Protein AF-A0AAG5DPJ5-F1 (afdb_monomer)

Structure (mmCIF, N/CA/C/O backbone):
data_AF-A0AAG5DPJ5-F1
#
_entry.id   AF-A0AAG5DPJ5-F1
#
loop_
_atom_site.group_PDB
_atom_site.id
_atom_site.type_symbol
_atom_site.label_atom_id
_atom_site.label_alt_id
_atom_site.label_comp_id
_atom_site.label_asym_id
_atom_site.label_entity_id
_atom_site.label_seq_id
_atom_site.pdbx_PDB_ins_code
_atom_site.Cartn_x
_atom_site.Cartn_y
_atom_site.Cartn_z
_atom_site.occupancy
_atom_site.B_iso_or_equiv
_atom_site.auth_seq_id
_atom_site.auth_comp_id
_atom_site.auth_asym_id
_atom_site.auth_atom_id
_atom_site.pdbx_PDB_model_num
ATOM 1 N N . MET A 1 1 ? -12.309 11.818 -22.858 1.00 36.47 1 MET A N 1
ATOM 2 C CA . MET A 1 1 ? -12.508 10.525 -22.157 1.00 36.47 1 MET A CA 1
ATOM 3 C C . MET A 1 1 ? -11.338 9.537 -22.356 1.00 36.47 1 MET A C 1
ATOM 5 O O . MET A 1 1 ? -11.543 8.337 -22.230 1.00 36.47 1 MET A O 1
ATOM 9 N N . GLU A 1 2 ? -10.096 9.987 -22.603 1.00 37.59 2 GLU A N 1
ATOM 10 C CA . GLU A 1 2 ? -8.956 9.077 -22.886 1.00 37.59 2 GLU A CA 1
ATOM 11 C C . GLU A 1 2 ? -7.727 9.232 -21.968 1.00 37.59 2 GLU A C 1
ATOM 13 O O . GLU A 1 2 ? -6.851 8.371 -21.993 1.00 37.59 2 GLU A O 1
ATOM 18 N N . GLU A 1 3 ? -7.660 10.259 -21.114 1.00 42.03 3 GLU A N 1
ATOM 19 C CA . GLU A 1 3 ? -6.456 10.562 -20.315 1.00 42.03 3 GLU A CA 1
ATOM 20 C C . GLU A 1 3 ? -6.229 9.637 -19.106 1.00 42.03 3 GLU A C 1
ATOM 22 O O . GLU A 1 3 ? -5.093 9.460 -18.675 1.00 42.03 3 GLU A O 1
ATOM 27 N N . PHE A 1 4 ? -7.265 8.973 -18.582 1.00 49.34 4 PHE A N 1
ATOM 28 C CA . PHE A 1 4 ? -7.126 8.117 -17.392 1.00 49.34 4 PHE A CA 1
ATOM 29 C C . PHE A 1 4 ? -6.420 6.776 -17.654 1.00 49.34 4 PHE A C 1
ATOM 31 O O . PHE A 1 4 ? -5.974 6.124 -16.714 1.00 49.34 4 PHE A O 1
ATOM 38 N N . LYS A 1 5 ? -6.286 6.343 -18.916 1.00 58.28 5 LYS A N 1
ATOM 39 C CA . LYS A 1 5 ? -5.856 4.970 -19.248 1.00 58.28 5 LYS A CA 1
ATOM 40 C C . LYS A 1 5 ? -4.359 4.695 -19.070 1.00 58.28 5 LYS A C 1
ATOM 42 O O . LYS A 1 5 ? -3.937 3.573 -19.325 1.00 58.28 5 LYS A O 1
ATOM 47 N N . THR A 1 6 ? -3.539 5.678 -18.693 1.00 71.81 6 THR A N 1
ATOM 48 C CA . THR A 1 6 ? -2.069 5.515 -18.633 1.00 71.81 6 THR A CA 1
ATOM 49 C C . THR A 1 6 ? -1.438 5.956 -17.315 1.00 71.81 6 THR A C 1
ATOM 51 O O . THR A 1 6 ? -0.214 5.907 -17.181 1.00 71.81 6 THR A O 1
ATOM 54 N N . THR A 1 7 ? -2.236 6.383 -16.338 1.00 85.12 7 THR A N 1
ATOM 55 C CA . THR A 1 7 ? -1.723 6.923 -15.074 1.00 85.12 7 THR A CA 1
ATOM 56 C C . THR A 1 7 ? -1.510 5.806 -14.056 1.00 85.12 7 THR A C 1
ATOM 58 O O . THR A 1 7 ? -2.465 5.238 -13.538 1.00 85.12 7 THR A O 1
ATOM 61 N N . LEU A 1 8 ? -0.247 5.499 -13.741 1.00 90.19 8 LEU A N 1
ATOM 62 C CA . LEU A 1 8 ? 0.098 4.413 -12.811 1.00 90.19 8 LEU A CA 1
ATOM 63 C C . LEU A 1 8 ? -0.000 4.830 -11.336 1.00 90.19 8 LEU A C 1
ATOM 65 O O . LEU A 1 8 ? -0.304 3.995 -10.489 1.00 90.19 8 LEU A O 1
ATOM 69 N N . MET A 1 9 ? 0.255 6.109 -11.031 1.00 88.75 9 MET A N 1
ATOM 70 C CA . MET A 1 9 ? 0.364 6.635 -9.661 1.00 88.75 9 MET A CA 1
ATOM 71 C C . MET A 1 9 ? -0.369 7.980 -9.468 1.00 88.75 9 MET A C 1
ATOM 73 O O . MET A 1 9 ? 0.269 8.978 -9.113 1.00 88.75 9 MET A O 1
ATOM 77 N N . PRO A 1 10 ? -1.696 8.055 -9.704 1.00 85.06 10 PRO A N 1
ATOM 78 C CA . PRO A 1 10 ? -2.430 9.327 -9.724 1.00 85.06 10 PRO A CA 1
ATOM 79 C C . PRO A 1 10 ? -2.388 10.116 -8.401 1.00 85.06 10 PRO A C 1
ATOM 81 O O . PRO A 1 10 ? -2.469 11.339 -8.427 1.00 85.06 10 PRO A O 1
ATOM 84 N N . TRP A 1 11 ? -2.191 9.450 -7.258 1.00 81.69 11 TRP A N 1
ATOM 85 C CA . TRP A 1 11 ? -2.159 10.082 -5.929 1.00 81.69 11 TRP A CA 1
ATOM 86 C C . TRP A 1 11 ? -0.858 10.818 -5.604 1.00 81.69 11 TRP A C 1
ATOM 88 O O . TRP A 1 11 ? -0.798 11.575 -4.642 1.00 81.69 11 TRP A O 1
ATOM 98 N N . THR A 1 12 ? 0.203 10.593 -6.380 1.00 77.44 12 THR A N 1
ATOM 99 C CA . THR A 1 12 ? 1.502 11.227 -6.111 1.00 77.44 12 THR A CA 1
ATOM 100 C C . THR A 1 12 ? 1.672 12.566 -6.812 1.00 77.44 12 THR A C 1
ATOM 102 O O . THR A 1 12 ? 2.641 13.267 -6.536 1.00 77.44 12 THR A O 1
ATOM 105 N N . HIS A 1 13 ? 0.787 12.895 -7.762 1.00 72.69 13 HIS A N 1
ATOM 106 C CA . HIS A 1 13 ? 0.915 14.038 -8.674 1.00 72.69 13 HIS A CA 1
ATOM 107 C C . HIS A 1 13 ? 2.273 14.115 -9.409 1.00 72.69 13 HIS A C 1
ATOM 109 O O . HIS A 1 13 ? 2.592 15.126 -10.035 1.00 72.69 13 HIS A O 1
ATOM 115 N N . ARG A 1 14 ? 3.078 13.041 -9.376 1.00 73.75 14 ARG A N 1
ATOM 116 C CA . ARG A 1 14 ? 4.365 12.962 -10.064 1.00 73.75 14 ARG A CA 1
ATOM 117 C C . ARG A 1 14 ? 4.138 12.657 -11.536 1.00 73.75 14 ARG A C 1
ATOM 119 O O . ARG A 1 14 ? 3.436 11.709 -11.892 1.00 73.75 14 ARG A O 1
ATOM 126 N N . LYS A 1 15 ? 4.798 13.427 -12.402 1.00 71.94 15 LYS A N 1
ATOM 127 C CA . LYS A 1 15 ? 4.868 13.112 -13.827 1.00 71.94 15 LYS A CA 1
ATOM 128 C C . LYS A 1 15 ? 5.768 11.892 -14.008 1.00 71.94 15 LYS A C 1
ATOM 130 O O . LYS A 1 15 ? 6.966 11.952 -13.747 1.00 71.94 15 LYS A O 1
ATOM 135 N N . LEU A 1 16 ? 5.180 10.782 -14.436 1.00 76.44 16 LEU A N 1
ATOM 136 C CA . LEU A 1 16 ? 5.930 9.570 -14.740 1.00 76.44 16 LEU A CA 1
ATOM 137 C C . LEU A 1 16 ? 6.750 9.797 -16.012 1.00 76.44 16 LEU A C 1
ATOM 139 O O . LEU A 1 16 ? 6.217 10.260 -17.018 1.00 76.44 16 LEU A O 1
ATOM 143 N N . SER A 1 17 ? 8.033 9.441 -15.973 1.00 80.12 17 SER A N 1
ATOM 144 C CA . SER A 1 17 ? 8.906 9.458 -17.154 1.00 80.12 17 SER A CA 1
ATOM 145 C C . SER A 1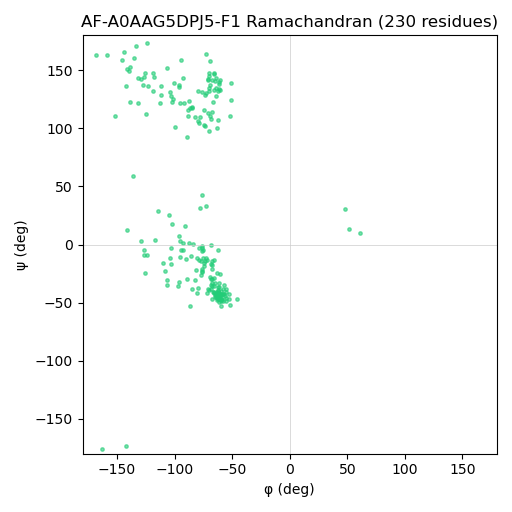 17 ? 8.594 8.322 -18.130 1.00 80.12 17 SER A C 1
ATOM 147 O O . SER A 1 17 ? 9.069 8.357 -19.254 1.00 80.12 17 SER A O 1
ATOM 149 N N . LYS A 1 18 ? 7.782 7.347 -17.707 1.00 88.88 18 LYS A N 1
ATOM 150 C CA . LYS A 1 18 ? 7.489 6.086 -18.390 1.00 88.88 18 LYS A CA 1
ATOM 151 C C . LYS A 1 18 ? 6.764 6.239 -19.725 1.00 88.88 18 LYS A C 1
ATOM 153 O O . LYS A 1 18 ? 5.810 7.007 -19.842 1.00 88.88 18 LYS A O 1
ATOM 158 N N . SER A 1 19 ? 7.141 5.418 -20.706 1.00 90.38 19 SER A N 1
ATOM 159 C CA . SER A 1 19 ? 6.470 5.411 -22.010 1.00 90.38 19 SER A CA 1
ATOM 160 C C . SER A 1 19 ? 5.011 4.937 -21.915 1.00 90.38 19 SER A C 1
ATOM 162 O O . SER A 1 19 ? 4.669 4.045 -21.132 1.00 90.38 19 SER A O 1
ATOM 164 N N . LYS A 1 20 ? 4.140 5.486 -22.776 1.00 89.81 20 LYS A N 1
ATOM 165 C CA . LYS A 1 20 ? 2.709 5.128 -22.843 1.00 89.81 20 LYS A CA 1
ATOM 166 C C . LYS A 1 20 ? 2.492 3.617 -22.983 1.00 89.81 20 LYS A C 1
ATOM 168 O O . LYS A 1 20 ? 1.634 3.048 -22.310 1.00 89.81 20 LYS A O 1
ATOM 173 N N . GLN A 1 21 ? 3.285 2.965 -23.833 1.00 91.69 21 GLN A N 1
ATOM 174 C CA . GLN A 1 21 ? 3.212 1.521 -24.053 1.00 91.69 21 GLN A CA 1
ATOM 175 C C . GLN A 1 21 ? 3.567 0.736 -22.786 1.00 91.69 21 GLN A C 1
ATOM 177 O O . GLN A 1 21 ? 2.868 -0.219 -22.450 1.00 91.69 21 GLN A O 1
ATOM 182 N N . CYS A 1 22 ? 4.601 1.159 -22.055 1.00 93.50 22 CYS A N 1
ATOM 183 C CA . CYS A 1 22 ? 4.955 0.542 -20.782 1.00 93.50 22 CYS A CA 1
ATOM 184 C C . CYS A 1 22 ? 3.844 0.710 -19.741 1.00 93.50 22 CYS A C 1
ATOM 186 O O . CYS A 1 22 ? 3.520 -0.254 -19.052 1.00 93.50 22 CYS A O 1
ATOM 188 N N . CYS A 1 23 ? 3.224 1.891 -19.648 1.00 92.94 23 CYS A N 1
ATOM 189 C CA . CYS A 1 23 ? 2.092 2.095 -18.743 1.00 92.94 23 CYS A CA 1
ATOM 190 C C . CYS A 1 23 ? 0.943 1.126 -19.049 1.00 92.94 23 CYS A C 1
ATOM 192 O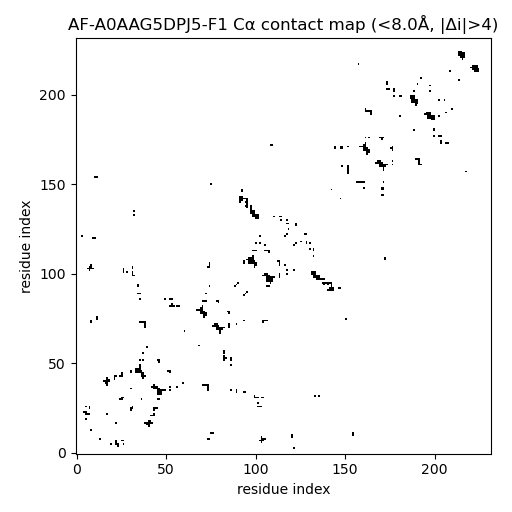 O . CYS A 1 23 ? 0.466 0.441 -18.150 1.00 92.94 23 CYS A O 1
ATOM 194 N N . LEU A 1 24 ? 0.545 0.997 -20.318 1.00 92.50 24 LEU A N 1
ATOM 195 C CA . LEU A 1 24 ? -0.535 0.087 -20.721 1.00 92.50 24 LEU A CA 1
ATOM 196 C C . LEU A 1 24 ? -0.226 -1.384 -20.404 1.00 92.50 24 LEU A C 1
ATOM 198 O O . LEU A 1 24 ? -1.123 -2.129 -20.014 1.00 92.50 24 LEU A O 1
ATOM 202 N N . GLN A 1 25 ? 1.031 -1.815 -20.546 1.00 94.62 25 GLN A N 1
ATOM 203 C CA . GLN A 1 25 ? 1.437 -3.170 -20.160 1.00 94.62 25 GLN A CA 1
ATOM 204 C C . GLN A 1 25 ? 1.341 -3.383 -18.648 1.00 94.62 25 GLN A C 1
ATOM 206 O O . GLN A 1 25 ? 0.859 -4.427 -18.209 1.00 94.62 25 GLN A O 1
ATOM 211 N N . MET A 1 26 ? 1.739 -2.386 -17.858 1.00 95.06 26 MET A N 1
ATOM 212 C CA . MET A 1 26 ? 1.727 -2.483 -16.399 1.00 95.06 26 MET A CA 1
ATOM 213 C C . MET A 1 26 ? 0.345 -2.292 -15.764 1.00 95.06 26 MET A C 1
ATOM 215 O O . MET A 1 26 ? 0.159 -2.636 -14.601 1.00 95.06 26 MET A O 1
ATOM 219 N N . LEU A 1 27 ? -0.633 -1.793 -16.521 1.00 93.25 27 LEU A N 1
ATOM 220 C CA . LEU A 1 27 ? -2.041 -1.736 -16.114 1.00 93.25 27 LEU A CA 1
ATOM 221 C C . LEU A 1 27 ? -2.801 -3.045 -16.379 1.00 93.25 27 LEU A C 1
ATOM 223 O O . LEU A 1 27 ? -3.988 -3.152 -16.081 1.00 93.25 27 LEU A O 1
ATOM 227 N N . ARG A 1 28 ? -2.140 -4.076 -16.918 1.00 93.50 28 ARG A N 1
ATOM 228 C CA . ARG A 1 28 ? -2.731 -5.416 -17.014 1.00 93.50 28 ARG A CA 1
ATOM 229 C C . ARG A 1 28 ? -2.843 -6.036 -15.624 1.00 93.50 28 ARG A C 1
ATOM 231 O O . ARG A 1 28 ? -1.935 -5.907 -14.808 1.00 93.50 28 ARG A O 1
ATOM 238 N N . LYS A 1 29 ? -3.910 -6.811 -15.395 1.00 90.75 29 LYS A N 1
ATOM 239 C CA . LYS A 1 29 ? -4.221 -7.435 -14.096 1.00 90.75 29 LYS A CA 1
ATOM 240 C C . LYS A 1 29 ? -3.012 -8.107 -13.430 1.00 90.75 29 LYS A C 1
ATOM 242 O O . LYS A 1 29 ? -2.775 -7.855 -12.258 1.00 90.75 29 LYS A O 1
ATOM 247 N N . LYS A 1 30 ? -2.231 -8.909 -14.171 1.00 93.00 30 LYS A N 1
ATOM 248 C CA . LYS A 1 30 ? -1.024 -9.579 -13.644 1.00 93.00 30 LYS A CA 1
ATOM 249 C C . LYS A 1 30 ? 0.018 -8.581 -13.116 1.00 93.00 30 LYS A C 1
ATOM 251 O O . LYS A 1 30 ? 0.485 -8.728 -11.998 1.00 93.00 30 LYS A O 1
ATOM 256 N N . ALA A 1 31 ? 0.334 -7.548 -13.891 1.00 95.31 31 ALA A N 1
ATOM 257 C CA . ALA A 1 31 ? 1.317 -6.546 -13.494 1.00 95.31 31 ALA A CA 1
ATOM 258 C C . ALA A 1 31 ? 0.842 -5.701 -12.298 1.00 95.31 31 ALA A C 1
ATOM 260 O O . ALA A 1 31 ? 1.644 -5.315 -11.451 1.00 95.31 31 ALA A O 1
ATOM 261 N N . LEU A 1 32 ? -0.468 -5.450 -12.191 1.00 94.25 32 LEU A N 1
ATOM 262 C CA . LEU A 1 32 ? -1.053 -4.739 -11.053 1.00 94.25 32 LEU A CA 1
ATOM 263 C C . LEU A 1 32 ? -0.935 -5.522 -9.742 1.00 94.25 32 LEU A C 1
ATOM 265 O O . LEU A 1 32 ? -0.602 -4.918 -8.723 1.00 94.25 32 LEU A O 1
ATOM 269 N N . ILE A 1 33 ? -1.168 -6.838 -9.765 1.00 93.38 33 ILE A N 1
ATOM 270 C CA . ILE A 1 33 ? -1.103 -7.678 -8.556 1.00 93.38 33 ILE A CA 1
ATOM 271 C C . ILE A 1 33 ? 0.329 -7.995 -8.110 1.00 93.38 33 ILE A C 1
ATOM 273 O O . ILE A 1 33 ? 0.535 -8.256 -6.928 1.00 93.38 33 ILE A O 1
ATOM 277 N N . ASP A 1 34 ? 1.309 -7.949 -9.017 1.00 96.31 34 ASP A N 1
ATOM 278 C CA . ASP A 1 34 ? 2.715 -8.198 -8.686 1.00 96.31 34 ASP A CA 1
ATOM 279 C C . ASP A 1 34 ? 3.247 -7.167 -7.669 1.00 96.31 34 ASP A C 1
ATOM 281 O O . ASP A 1 34 ? 3.030 -5.964 -7.821 1.00 96.31 34 ASP A O 1
ATOM 285 N N . LEU A 1 35 ? 3.956 -7.602 -6.622 1.00 95.94 35 LEU A N 1
ATOM 286 C CA . LEU A 1 35 ? 4.488 -6.717 -5.574 1.00 95.94 35 LEU A CA 1
ATOM 287 C C . LEU A 1 35 ? 5.608 -5.798 -6.076 1.00 95.94 35 LEU A C 1
ATOM 289 O O . LEU A 1 35 ? 5.697 -4.646 -5.660 1.00 95.94 35 LEU A O 1
ATOM 293 N N . PHE A 1 36 ? 6.481 -6.286 -6.947 1.00 97.44 36 PHE A N 1
ATOM 294 C CA . PHE A 1 36 ? 7.602 -5.502 -7.440 1.00 97.44 36 PHE A CA 1
ATOM 295 C C . PHE A 1 36 ? 7.304 -5.006 -8.850 1.00 97.44 36 PHE A C 1
ATOM 297 O O . PHE A 1 36 ? 6.973 -5.782 -9.745 1.00 97.44 36 PHE A O 1
ATOM 304 N N . LYS A 1 37 ? 7.444 -3.694 -9.050 1.00 96.81 37 LYS A N 1
ATOM 305 C C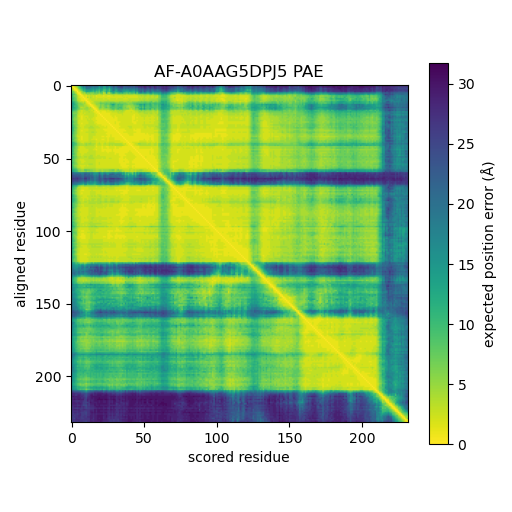A . LYS A 1 37 ? 7.177 -3.010 -10.318 1.00 96.81 37 LYS A CA 1
ATOM 306 C C . LYS A 1 37 ? 8.351 -2.098 -10.656 1.00 96.81 37 LYS A C 1
ATOM 308 O O . LYS A 1 37 ? 8.675 -1.209 -9.871 1.00 96.81 37 LYS A O 1
ATOM 313 N N . CYS A 1 38 ? 8.982 -2.309 -11.808 1.00 94.94 38 CYS A N 1
ATOM 314 C CA . CYS A 1 38 ? 10.090 -1.465 -12.238 1.00 94.94 38 CYS A CA 1
ATOM 315 C C . CYS A 1 38 ? 9.579 -0.082 -12.671 1.00 94.94 38 CYS A C 1
ATOM 317 O O . CYS A 1 38 ? 8.659 0.033 -13.487 1.00 94.94 38 CYS A O 1
ATOM 319 N N . MET A 1 39 ? 10.202 0.972 -12.141 1.00 93.06 39 MET A N 1
ATOM 320 C CA . MET A 1 39 ? 9.874 2.367 -12.459 1.00 93.06 39 MET A CA 1
ATOM 321 C C . MET A 1 39 ? 10.773 2.973 -13.546 1.00 93.06 39 MET A C 1
ATOM 323 O O . MET A 1 39 ? 10.651 4.159 -13.847 1.00 93.06 39 MET A O 1
ATOM 327 N N . GLY A 1 40 ? 11.631 2.165 -14.180 1.00 90.38 40 GLY A N 1
ATOM 328 C CA . GLY A 1 40 ? 12.444 2.583 -15.321 1.00 90.38 40 GLY A CA 1
ATOM 329 C C . GLY A 1 40 ? 11.586 3.033 -16.510 1.00 90.38 40 GLY A C 1
ATOM 330 O O . GLY A 1 40 ? 10.547 2.434 -16.809 1.00 90.38 40 GLY A O 1
ATOM 331 N N . ASN A 1 41 ? 12.030 4.087 -17.202 1.00 86.50 41 ASN A N 1
ATOM 332 C CA . ASN A 1 41 ? 11.271 4.776 -18.255 1.00 86.50 41 ASN A CA 1
ATOM 333 C C . ASN A 1 41 ? 10.722 3.808 -19.331 1.00 86.50 41 ASN A C 1
ATOM 335 O O . ASN A 1 41 ? 9.519 3.770 -19.607 1.00 86.50 41 ASN A O 1
ATOM 339 N N . ALA A 1 42 ? 11.589 2.968 -19.896 1.00 88.94 42 ALA A N 1
ATOM 340 C CA . ALA A 1 42 ? 11.246 2.047 -20.979 1.00 88.94 42 ALA A CA 1
ATOM 341 C C . ALA A 1 42 ? 11.105 0.581 -20.520 1.00 88.94 42 ALA A C 1
ATOM 343 O O . ALA A 1 42 ? 11.299 -0.331 -21.316 1.00 88.94 42 ALA A O 1
ATOM 344 N N . CYS A 1 43 ? 10.777 0.331 -19.245 1.00 92.81 43 CYS A N 1
ATOM 345 C CA . CYS A 1 43 ? 10.759 -1.026 -18.690 1.00 92.81 43 CYS A CA 1
ATOM 346 C C . CYS A 1 43 ? 9.423 -1.397 -18.048 1.00 92.81 43 CYS A C 1
ATOM 348 O O . CYS A 1 43 ? 9.095 -0.873 -16.995 1.00 92.81 43 CYS A O 1
ATOM 350 N N . ALA A 1 44 ? 8.659 -2.334 -18.610 1.00 95.88 44 ALA A N 1
ATOM 351 C CA . ALA A 1 44 ? 7.379 -2.787 -18.045 1.00 95.88 44 ALA A CA 1
ATOM 352 C C . ALA A 1 44 ? 7.490 -3.991 -17.084 1.00 95.88 44 ALA A C 1
ATOM 354 O O . ALA A 1 44 ? 6.485 -4.645 -16.815 1.00 95.88 44 ALA A O 1
ATOM 355 N N . PHE A 1 45 ? 8.693 -4.303 -16.594 1.00 97.00 45 PHE A N 1
ATOM 356 C CA . PHE A 1 45 ? 8.944 -5.499 -15.790 1.00 97.00 45 PHE A CA 1
ATOM 357 C C . PHE A 1 45 ? 8.228 -5.456 -14.432 1.00 97.00 45 PHE A C 1
ATOM 359 O O . PHE A 1 45 ? 8.300 -4.458 -13.702 1.00 97.00 45 PHE A O 1
ATOM 366 N N . THR A 1 46 ? 7.565 -6.560 -14.089 1.00 97.94 46 THR A N 1
ATOM 367 C CA . THR A 1 46 ? 6.927 -6.801 -12.792 1.00 97.94 46 THR A CA 1
ATOM 368 C C . THR A 1 46 ? 7.161 -8.243 -12.354 1.00 97.94 46 THR A C 1
ATOM 370 O O . THR A 1 46 ? 7.278 -9.135 -13.193 1.00 97.94 46 THR A O 1
ATOM 373 N N . THR A 1 47 ? 7.240 -8.474 -11.046 1.00 97.62 47 THR A N 1
ATOM 374 C CA . THR A 1 47 ? 7.372 -9.818 -10.462 1.00 97.62 47 THR A CA 1
ATOM 375 C C . THR A 1 47 ? 6.918 -9.810 -8.997 1.00 97.62 47 THR A C 1
ATOM 377 O O . THR A 1 47 ? 6.805 -8.755 -8.368 1.00 97.62 47 THR A O 1
ATOM 380 N N . ASN A 1 48 ? 6.652 -10.988 -8.435 1.00 95.75 48 ASN A N 1
ATOM 381 C CA . ASN A 1 48 ? 6.511 -11.171 -6.985 1.00 95.75 48 ASN A CA 1
ATOM 382 C C . ASN A 1 48 ? 7.812 -11.646 -6.326 1.00 95.75 48 ASN A C 1
ATOM 384 O O . ASN A 1 48 ? 7.903 -11.626 -5.099 1.00 95.75 48 ASN A O 1
ATOM 388 N N . ASP A 1 49 ? 8.812 -12.046 -7.113 1.00 96.69 49 ASP A N 1
ATOM 389 C CA . ASP A 1 49 ? 10.105 -12.481 -6.605 1.00 96.69 49 ASP A CA 1
ATOM 390 C C . ASP A 1 49 ? 11.036 -11.273 -6.415 1.00 96.69 49 ASP A C 1
ATOM 392 O O . ASP A 1 49 ? 11.384 -10.545 -7.346 1.00 96.69 49 ASP A O 1
ATOM 396 N N . GLY A 1 50 ? 11.438 -11.045 -5.165 1.00 96.56 50 GLY A N 1
ATOM 397 C CA . GLY A 1 50 ? 12.336 -9.946 -4.832 1.00 96.56 50 GLY A CA 1
ATOM 398 C C . GLY A 1 50 ? 13.753 -10.131 -5.373 1.00 96.56 50 GLY A C 1
ATOM 399 O O . GLY A 1 50 ? 14.391 -9.129 -5.673 1.00 96.56 50 GLY A O 1
ATOM 400 N N . MET A 1 51 ? 14.236 -11.369 -5.516 1.00 96.62 51 MET A N 1
ATOM 401 C CA . MET A 1 51 ? 15.555 -11.656 -6.090 1.00 96.62 51 MET A CA 1
ATOM 402 C C . MET A 1 51 ? 15.559 -11.390 -7.595 1.00 96.62 51 MET A C 1
ATOM 404 O O . MET A 1 51 ? 16.498 -10.777 -8.097 1.00 96.62 51 MET A O 1
ATOM 408 N N . GLU A 1 52 ? 14.490 -11.775 -8.303 1.00 97.75 52 GLU A N 1
ATOM 409 C CA . GLU A 1 52 ? 14.333 -11.440 -9.724 1.00 97.75 52 GLU A CA 1
ATOM 410 C C . GLU A 1 52 ? 14.295 -9.926 -9.938 1.00 97.75 52 GLU A C 1
ATOM 412 O O . GLU A 1 52 ? 14.949 -9.419 -10.848 1.00 97.75 52 GLU A O 1
ATOM 417 N N . MET A 1 53 ? 13.564 -9.187 -9.091 1.00 97.38 53 MET A N 1
ATOM 418 C CA . MET A 1 53 ? 13.555 -7.725 -9.166 1.00 97.38 53 MET A CA 1
ATOM 419 C C . MET A 1 53 ? 14.936 -7.135 -8.862 1.00 97.38 53 MET A C 1
ATOM 421 O O . MET A 1 53 ? 15.385 -6.246 -9.578 1.00 97.38 53 MET A O 1
ATOM 425 N N . GLU A 1 54 ? 15.620 -7.610 -7.822 1.00 95.75 54 GLU A N 1
ATOM 426 C CA . GLU A 1 54 ? 16.951 -7.115 -7.455 1.00 95.75 54 GLU A CA 1
ATOM 427 C C . GLU A 1 54 ? 17.957 -7.320 -8.595 1.00 95.75 54 GLU A C 1
ATOM 429 O O . GLU A 1 54 ? 18.635 -6.372 -8.987 1.00 95.75 54 GLU A O 1
ATOM 434 N N . TYR A 1 55 ? 17.985 -8.517 -9.188 1.00 94.31 55 TYR A N 1
ATOM 435 C CA . TYR A 1 55 ? 18.838 -8.823 -10.336 1.00 94.31 55 TYR A CA 1
ATOM 436 C C . TYR A 1 55 ? 18.462 -8.003 -11.575 1.00 94.31 55 TYR A C 1
ATOM 438 O O . TYR A 1 55 ? 19.334 -7.462 -12.249 1.00 94.31 55 TYR A O 1
ATOM 446 N N . HIS A 1 56 ? 17.163 -7.851 -11.854 1.00 94.81 56 HIS A N 1
ATOM 447 C CA . HIS A 1 56 ? 16.677 -7.018 -12.952 1.00 94.81 56 HIS A CA 1
ATOM 448 C C . HIS A 1 56 ? 17.162 -5.566 -12.840 1.00 94.81 56 HIS A C 1
ATOM 450 O O . HIS A 1 56 ? 17.549 -4.966 -13.841 1.00 94.81 56 HIS A O 1
ATOM 456 N N . LEU A 1 57 ? 17.140 -4.996 -11.632 1.00 92.75 57 LEU A N 1
ATOM 457 C CA . LEU A 1 57 ? 17.535 -3.608 -11.390 1.00 92.75 57 LEU A CA 1
ATOM 458 C C . LEU A 1 57 ? 19.035 -3.366 -11.617 1.00 92.75 57 LEU A C 1
ATOM 460 O O . LEU A 1 57 ? 19.383 -2.283 -12.072 1.00 92.75 57 LEU A O 1
ATOM 464 N N . LEU A 1 58 ? 19.898 -4.366 -11.396 1.00 89.62 58 LEU A N 1
ATOM 465 C CA . LEU A 1 58 ? 21.333 -4.283 -11.727 1.00 89.62 58 LEU A CA 1
ATOM 466 C C . LEU A 1 58 ? 21.584 -4.115 -13.235 1.00 89.62 58 LEU A C 1
ATOM 468 O O . LEU A 1 58 ? 22.613 -3.589 -13.639 1.00 89.62 58 LEU A O 1
ATOM 472 N N . GLY A 1 59 ? 20.640 -4.542 -14.079 1.00 85.81 59 GLY A N 1
ATOM 473 C CA . GLY A 1 59 ? 20.719 -4.361 -15.529 1.00 85.81 59 GLY A CA 1
ATOM 474 C C . GLY A 1 59 ? 20.397 -2.943 -16.015 1.00 85.81 59 GLY A C 1
ATOM 475 O O . GLY A 1 59 ? 20.522 -2.689 -17.211 1.00 85.81 59 GLY A O 1
ATOM 476 N N . HIS A 1 60 ? 19.962 -2.035 -15.130 1.00 83.06 60 HIS A N 1
ATOM 477 C CA . HIS A 1 60 ? 19.687 -0.630 -15.468 1.00 83.06 60 HIS A CA 1
ATOM 478 C C . HIS A 1 60 ? 20.881 0.307 -15.237 1.00 83.06 60 HIS A C 1
ATOM 480 O O . HIS A 1 60 ? 20.732 1.495 -15.499 1.00 83.06 60 HIS A O 1
ATOM 486 N N . ASP A 1 61 ? 22.042 -0.194 -14.800 1.00 65.88 61 ASP A N 1
ATOM 487 C CA . ASP A 1 61 ? 23.271 0.602 -14.669 1.00 65.88 61 ASP A CA 1
ATOM 488 C C . ASP A 1 61 ? 23.939 0.805 -16.048 1.00 65.88 61 ASP A C 1
ATOM 490 O O . ASP A 1 61 ? 24.485 -0.151 -16.614 1.00 65.88 61 ASP A O 1
ATOM 494 N N . PRO A 1 62 ? 23.938 2.021 -16.633 1.00 57.81 62 PRO A N 1
ATOM 495 C CA . PRO A 1 62 ? 24.763 2.293 -17.800 1.00 57.81 62 PRO A CA 1
ATOM 496 C C . PRO A 1 62 ? 26.248 2.307 -17.382 1.00 57.81 62 PRO A C 1
ATOM 498 O O . PRO A 1 62 ? 26.599 2.974 -16.410 1.00 57.81 62 PRO A O 1
ATOM 501 N N . PRO A 1 63 ? 27.159 1.655 -18.129 1.00 53.59 63 PRO A N 1
ATOM 502 C CA . PRO A 1 63 ? 28.570 1.553 -17.745 1.00 53.59 63 PRO A CA 1
ATOM 503 C C . PRO A 1 63 ? 29.345 2.884 -17.652 1.00 53.59 63 PRO A C 1
ATOM 505 O O . PRO A 1 63 ? 30.513 2.854 -17.285 1.00 53.59 63 PRO A O 1
ATOM 508 N N . ASN A 1 64 ? 28.751 4.031 -18.013 1.00 53.62 64 ASN A N 1
ATOM 509 C CA . ASN A 1 64 ? 29.483 5.271 -18.303 1.00 53.62 64 ASN A CA 1
ATOM 510 C C . ASN A 1 64 ? 28.819 6.582 -17.819 1.00 53.62 64 ASN A C 1
ATOM 512 O O . ASN A 1 64 ? 29.265 7.651 -18.238 1.00 53.62 64 ASN A O 1
ATOM 516 N N . GLU A 1 65 ? 27.791 6.561 -16.963 1.00 55.00 65 GLU A N 1
ATOM 517 C CA . GLU A 1 65 ? 27.201 7.807 -16.431 1.00 55.00 65 GLU A CA 1
ATOM 518 C C . GLU A 1 65 ? 27.632 8.078 -14.982 1.00 55.00 65 GLU A C 1
ATOM 520 O O . GLU A 1 65 ? 27.578 7.215 -14.113 1.00 55.00 65 GLU A O 1
ATOM 525 N N . ILE A 1 66 ? 28.084 9.313 -14.736 1.00 53.62 66 ILE A N 1
ATOM 526 C CA . ILE A 1 66 ? 28.552 9.827 -13.435 1.00 53.62 66 ILE A CA 1
ATOM 527 C C . ILE A 1 66 ? 27.363 10.105 -12.486 1.00 53.62 66 ILE A C 1
ATOM 529 O O . ILE A 1 66 ? 27.548 10.324 -11.287 1.00 53.62 66 ILE A O 1
ATOM 533 N N . GLU A 1 67 ? 26.129 10.083 -12.996 1.00 54.44 67 GLU A N 1
ATOM 534 C CA . GLU A 1 67 ? 24.924 10.319 -12.207 1.00 54.44 67 GLU A CA 1
ATOM 535 C C . GLU A 1 67 ? 24.444 9.038 -11.516 1.00 54.44 67 GLU A C 1
ATOM 537 O O . GLU A 1 67 ? 24.074 8.050 -12.144 1.00 54.44 67 GLU A O 1
ATOM 542 N N . SER A 1 68 ? 24.421 9.081 -10.183 1.00 60.81 68 SER A N 1
ATOM 543 C CA . SER A 1 68 ? 23.815 8.057 -9.330 1.00 60.81 68 SER A CA 1
ATOM 544 C C . SER A 1 68 ? 22.371 7.772 -9.765 1.00 60.81 68 SER A C 1
ATOM 546 O O . SER A 1 68 ? 21.482 8.615 -9.594 1.00 60.81 68 SER A O 1
ATOM 548 N N . CYS A 1 69 ? 22.125 6.581 -10.319 1.00 71.75 69 CYS A N 1
ATOM 549 C CA . CYS A 1 69 ? 20.797 6.190 -10.774 1.00 71.75 69 CYS A CA 1
ATOM 550 C C . CYS A 1 69 ? 19.876 5.988 -9.564 1.00 71.75 69 CYS A C 1
ATOM 552 O O . CYS A 1 69 ? 20.030 5.071 -8.755 1.00 71.75 69 CYS A O 1
ATOM 554 N N . THR A 1 70 ? 18.909 6.886 -9.409 1.00 87.12 70 THR A N 1
ATOM 555 C CA . THR A 1 70 ? 17.957 6.829 -8.301 1.00 87.12 70 THR A CA 1
ATOM 556 C C . THR A 1 70 ? 16.802 5.891 -8.651 1.00 87.12 70 THR A C 1
ATOM 558 O O . THR A 1 70 ? 16.018 6.143 -9.566 1.00 87.12 70 THR A O 1
ATOM 561 N N . LEU A 1 71 ? 16.650 4.819 -7.878 1.00 91.31 71 LEU A N 1
ATOM 562 C CA . LEU A 1 71 ? 15.594 3.824 -8.030 1.00 91.31 71 LEU A CA 1
ATOM 563 C C . LEU A 1 71 ? 14.360 4.240 -7.224 1.00 91.31 71 LEU A C 1
ATOM 565 O O . LEU A 1 71 ? 14.398 4.329 -5.997 1.00 91.31 71 LEU A O 1
ATOM 569 N N . SER A 1 72 ? 13.253 4.500 -7.916 1.00 92.12 72 SER A N 1
ATOM 570 C CA . SER A 1 72 ? 12.012 4.994 -7.303 1.00 92.12 72 SER A CA 1
ATOM 571 C C . SER A 1 72 ? 11.046 3.871 -6.928 1.00 92.12 72 SER A C 1
ATOM 573 O O . SER A 1 72 ? 10.872 2.910 -7.679 1.00 92.12 72 SER A O 1
ATOM 575 N N . CYS A 1 73 ? 10.352 4.030 -5.798 1.00 92.81 73 CYS A N 1
ATOM 576 C CA . CYS A 1 73 ? 9.261 3.146 -5.399 1.00 92.81 73 CYS A CA 1
ATOM 577 C C . CYS A 1 73 ? 8.012 3.341 -6.275 1.00 92.81 73 CYS A C 1
ATOM 579 O O . CYS A 1 73 ? 7.648 4.458 -6.635 1.00 92.81 73 CYS A O 1
ATOM 581 N N . ALA A 1 74 ? 7.320 2.241 -6.583 1.00 93.00 74 ALA A N 1
ATOM 582 C CA . ALA A 1 74 ? 6.083 2.238 -7.369 1.00 93.00 74 ALA A CA 1
ATOM 583 C C . ALA A 1 74 ? 4.827 2.646 -6.572 1.00 93.00 74 ALA A C 1
ATOM 585 O O . ALA A 1 74 ? 3.729 2.700 -7.126 1.00 93.00 74 ALA A O 1
ATOM 586 N N . TYR A 1 75 ? 4.971 2.891 -5.268 1.00 89.88 75 TYR A N 1
ATOM 587 C CA . TYR A 1 75 ? 3.852 3.053 -4.337 1.00 89.88 75 TYR A CA 1
ATOM 588 C C . TYR A 1 75 ? 3.891 4.364 -3.545 1.00 89.88 75 TYR A C 1
ATOM 590 O O . TYR A 1 75 ? 2.852 4.853 -3.100 1.00 89.88 75 TYR A O 1
ATOM 598 N N . CYS A 1 76 ? 5.075 4.947 -3.374 1.00 86.88 76 CYS A N 1
ATOM 599 C CA . CYS A 1 76 ? 5.293 6.166 -2.606 1.00 86.88 76 CYS A CA 1
ATOM 600 C C . CYS A 1 76 ? 6.348 7.055 -3.278 1.00 86.88 76 CYS A C 1
ATOM 602 O O . CYS A 1 76 ? 6.795 6.809 -4.397 1.00 86.88 76 CYS A O 1
ATOM 604 N N . THR A 1 77 ? 6.727 8.127 -2.593 1.00 86.06 77 THR A N 1
ATOM 605 C CA . THR A 1 77 ? 7.702 9.116 -3.057 1.00 86.06 77 THR A CA 1
ATOM 606 C C . THR A 1 77 ? 9.149 8.738 -2.750 1.00 86.06 77 THR A C 1
ATOM 608 O O . THR A 1 77 ? 10.047 9.404 -3.276 1.00 86.06 77 THR A O 1
ATOM 611 N N . THR A 1 78 ? 9.372 7.696 -1.938 1.00 87.00 78 THR A N 1
ATOM 612 C CA . THR A 1 78 ? 10.695 7.197 -1.550 1.00 87.00 78 THR A CA 1
ATOM 613 C C . THR A 1 78 ? 11.481 6.725 -2.768 1.00 87.00 78 THR A C 1
ATOM 615 O O . THR A 1 78 ? 10.950 6.066 -3.668 1.00 87.00 78 THR A O 1
ATOM 618 N N . ALA A 1 79 ? 12.771 7.038 -2.768 1.00 89.69 79 ALA A N 1
ATOM 619 C CA . ALA A 1 79 ? 13.718 6.530 -3.737 1.00 89.69 79 ALA A CA 1
ATOM 620 C C . ALA A 1 79 ? 15.037 6.169 -3.048 1.00 89.69 79 ALA A C 1
ATOM 622 O O . ALA A 1 79 ? 15.371 6.715 -1.997 1.00 89.69 79 ALA A O 1
ATOM 623 N N . THR A 1 80 ? 15.762 5.219 -3.625 1.00 91.19 80 THR A N 1
ATOM 624 C CA . THR A 1 80 ? 17.008 4.673 -3.077 1.00 91.19 80 THR A CA 1
ATOM 625 C C . THR A 1 80 ? 18.053 4.553 -4.175 1.00 91.19 80 THR A C 1
ATOM 627 O O . THR A 1 80 ? 17.702 4.460 -5.344 1.00 91.19 80 THR A O 1
ATOM 630 N N . THR A 1 81 ? 19.327 4.459 -3.817 1.00 90.50 81 THR A N 1
ATOM 631 C CA . THR A 1 81 ? 20.419 4.261 -4.786 1.00 90.50 81 THR A CA 1
ATOM 632 C C . THR A 1 81 ? 20.814 2.797 -4.977 1.00 90.50 81 THR A C 1
ATOM 634 O O . THR A 1 81 ? 21.664 2.503 -5.804 1.00 90.50 81 THR A O 1
ATOM 637 N N . THR A 1 82 ? 20.231 1.859 -4.218 1.00 91.94 82 THR A N 1
ATOM 638 C CA . THR A 1 82 ? 20.592 0.434 -4.296 1.00 91.94 82 THR A CA 1
ATOM 639 C C . THR A 1 82 ? 19.379 -0.446 -4.612 1.00 91.94 82 THR A C 1
ATOM 641 O O . THR A 1 82 ? 18.322 -0.268 -3.994 1.00 91.94 82 THR A O 1
ATOM 644 N N . PRO A 1 83 ? 19.509 -1.441 -5.516 1.00 94.38 83 PRO A N 1
ATOM 645 C CA . PRO A 1 83 ? 18.446 -2.408 -5.806 1.00 94.38 83 PRO A CA 1
ATOM 646 C C . PRO A 1 83 ? 17.901 -3.103 -4.559 1.00 94.38 83 PRO A C 1
ATOM 648 O O . PRO A 1 83 ? 16.690 -3.150 -4.332 1.00 94.38 83 PRO A O 1
ATOM 651 N N . ARG A 1 84 ? 18.808 -3.571 -3.694 1.00 95.38 84 ARG A N 1
ATOM 652 C CA . ARG A 1 84 ? 18.452 -4.231 -2.437 1.00 95.38 84 ARG A CA 1
ATOM 653 C C . ARG A 1 84 ? 17.684 -3.314 -1.490 1.00 95.38 84 ARG A C 1
ATOM 655 O O . ARG A 1 84 ? 16.746 -3.761 -0.829 1.00 95.38 84 ARG A O 1
ATOM 662 N N . GLY A 1 85 ? 18.065 -2.037 -1.429 1.00 95.19 85 GLY A N 1
ATOM 663 C CA . GLY A 1 85 ? 17.373 -1.022 -0.638 1.00 95.19 85 GLY A CA 1
ATOM 664 C C . GLY A 1 85 ? 15.920 -0.855 -1.077 1.00 95.19 85 GLY A C 1
ATOM 665 O O . GLY A 1 85 ? 15.021 -0.923 -0.238 1.00 95.19 85 GLY A O 1
ATOM 666 N N . LEU A 1 86 ? 15.680 -0.736 -2.387 1.00 95.44 86 LEU A N 1
ATOM 667 C CA . LEU A 1 86 ? 14.331 -0.621 -2.944 1.00 95.44 86 LEU A CA 1
ATOM 668 C C . LEU A 1 86 ? 13.485 -1.872 -2.669 1.00 95.44 86 LEU A C 1
ATOM 670 O O . LEU A 1 86 ? 12.345 -1.768 -2.212 1.00 95.44 86 LEU A O 1
ATOM 674 N N . VAL A 1 87 ? 14.042 -3.058 -2.920 1.00 96.75 87 VAL A N 1
ATOM 675 C CA . VAL A 1 87 ? 13.348 -4.336 -2.709 1.00 96.75 87 VAL A CA 1
ATOM 676 C C . VAL A 1 87 ? 12.977 -4.527 -1.235 1.00 96.75 87 VAL A C 1
ATOM 678 O O . VAL A 1 87 ? 11.845 -4.909 -0.932 1.00 96.75 87 VAL A O 1
ATOM 681 N N . ASN A 1 88 ? 13.884 -4.215 -0.305 1.00 95.44 88 ASN A N 1
ATOM 682 C CA . ASN A 1 88 ? 13.599 -4.276 1.130 1.00 95.44 88 ASN A CA 1
ATOM 683 C C . ASN A 1 88 ? 12.538 -3.255 1.548 1.00 95.44 88 ASN A C 1
ATOM 685 O O . ASN A 1 88 ? 11.595 -3.622 2.244 1.00 95.44 88 ASN A O 1
ATOM 689 N N . HIS A 1 89 ? 12.641 -2.007 1.083 1.00 93.69 89 HIS A N 1
ATOM 690 C CA . HIS A 1 89 ? 11.631 -0.983 1.347 1.00 93.69 89 HIS A CA 1
ATOM 691 C C . HIS A 1 89 ? 10.236 -1.446 0.903 1.00 93.69 89 HIS A C 1
ATOM 693 O O . HIS A 1 89 ? 9.290 -1.384 1.688 1.00 93.69 89 HIS A O 1
ATOM 699 N N . ILE A 1 90 ? 10.109 -1.966 -0.324 1.00 94.06 90 ILE A N 1
ATOM 700 C CA . ILE A 1 90 ? 8.834 -2.470 -0.844 1.00 94.06 90 ILE A CA 1
ATOM 701 C C . ILE A 1 90 ? 8.332 -3.651 -0.014 1.00 94.06 90 ILE A C 1
ATOM 703 O O . ILE A 1 90 ? 7.155 -3.687 0.344 1.00 94.06 90 ILE A O 1
ATOM 707 N N . ARG A 1 91 ? 9.208 -4.598 0.329 1.00 93.94 91 ARG A N 1
ATOM 708 C CA . ARG A 1 91 ? 8.833 -5.793 1.090 1.00 93.94 91 ARG A CA 1
ATOM 709 C C . ARG A 1 91 ? 8.302 -5.459 2.481 1.00 93.94 91 ARG A C 1
ATOM 711 O O . ARG A 1 91 ? 7.265 -5.999 2.855 1.00 93.94 91 ARG A O 1
ATOM 718 N N . GLU A 1 92 ? 8.987 -4.591 3.220 1.00 90.44 92 GLU A N 1
ATOM 719 C CA . GLU A 1 92 ? 8.615 -4.289 4.605 1.00 90.44 92 GLU A CA 1
ATOM 720 C C . GLU A 1 92 ? 7.445 -3.300 4.693 1.00 90.44 92 GLU A C 1
ATOM 722 O O . GLU A 1 92 ? 6.575 -3.461 5.544 1.00 90.44 92 GLU A O 1
ATOM 727 N N . ASN A 1 93 ? 7.373 -2.307 3.800 1.00 87.69 93 ASN A N 1
ATOM 728 C CA . ASN A 1 93 ? 6.386 -1.225 3.913 1.00 87.69 93 ASN A CA 1
ATOM 729 C C . ASN A 1 93 ? 5.132 -1.440 3.059 1.00 87.69 93 ASN A C 1
ATOM 731 O O . ASN A 1 93 ? 4.026 -1.116 3.486 1.00 87.69 93 ASN A O 1
ATOM 735 N N . HIS A 1 94 ? 5.278 -2.024 1.869 1.00 90.12 94 HIS A N 1
ATOM 736 C CA . HIS A 1 94 ? 4.171 -2.212 0.925 1.00 90.12 94 HIS A CA 1
ATOM 737 C C . HIS A 1 94 ? 3.725 -3.675 0.799 1.00 90.12 94 HIS A C 1
ATOM 739 O O . HIS A 1 94 ? 2.576 -3.935 0.446 1.00 90.12 94 HIS A O 1
ATOM 745 N N . GLY A 1 95 ? 4.594 -4.636 1.122 1.00 91.12 95 GLY A N 1
ATOM 746 C CA . GLY A 1 95 ? 4.275 -6.065 1.170 1.00 91.12 95 GLY A CA 1
ATOM 747 C C . GLY A 1 95 ? 3.092 -6.419 2.082 1.00 91.12 95 GLY A C 1
ATOM 748 O O . GLY A 1 95 ? 2.295 -7.271 1.688 1.00 91.12 95 GLY A O 1
ATOM 749 N N . PRO A 1 96 ? 2.922 -5.772 3.252 1.00 89.56 96 PRO A N 1
ATOM 750 C CA . PRO A 1 96 ? 1.751 -5.974 4.108 1.00 89.56 96 PRO A CA 1
ATOM 751 C C . PRO A 1 96 ? 0.417 -5.476 3.527 1.00 89.56 96 PRO A C 1
ATOM 753 O O . PRO A 1 96 ? -0.645 -5.922 3.959 1.00 89.56 96 PRO A O 1
ATOM 756 N N . CYS A 1 97 ? 0.433 -4.554 2.555 1.00 88.25 97 CYS A N 1
ATOM 757 C CA . CYS A 1 97 ? -0.781 -3.986 1.963 1.00 88.25 97 CYS A CA 1
ATOM 758 C C . CYS A 1 97 ? -1.517 -5.028 1.110 1.00 88.25 97 CYS A C 1
ATOM 760 O O . CYS A 1 97 ? -1.169 -5.242 -0.053 1.00 88.25 97 CYS A O 1
ATOM 762 N N . ARG A 1 98 ? -2.534 -5.675 1.681 1.00 88.44 98 ARG A N 1
ATOM 763 C CA . ARG A 1 98 ? -3.245 -6.811 1.074 1.00 88.44 98 ARG A CA 1
ATOM 764 C C . ARG A 1 98 ? -4.301 -6.440 0.031 1.00 88.44 98 ARG A C 1
ATOM 766 O O . ARG A 1 98 ? -4.783 -7.335 -0.645 1.00 88.44 98 ARG A O 1
ATOM 773 N N . PHE A 1 99 ? -4.688 -5.176 -0.111 1.00 88.56 99 PHE A N 1
ATOM 774 C CA . PHE A 1 99 ? -5.730 -4.778 -1.063 1.00 88.56 99 PHE A CA 1
ATOM 775 C C . PHE A 1 99 ? -5.136 -3.951 -2.199 1.00 88.56 99 PHE A C 1
ATOM 777 O O . PHE A 1 99 ? -4.428 -2.979 -1.945 1.00 88.56 99 PHE A O 1
ATOM 784 N N . GLN A 1 100 ? -5.427 -4.328 -3.444 1.00 92.00 100 GLN A N 1
ATOM 785 C CA . GLN A 1 100 ? -4.872 -3.734 -4.662 1.00 92.00 100 GLN A CA 1
ATOM 786 C C . GLN A 1 100 ? -5.980 -3.128 -5.532 1.00 92.00 100 GLN A C 1
ATOM 788 O O . GLN A 1 100 ? -6.988 -3.776 -5.829 1.00 92.00 100 GLN A O 1
ATOM 793 N N . CYS A 1 101 ? -5.762 -1.891 -5.984 1.00 89.81 101 CYS A N 1
ATOM 794 C CA . CYS A 1 101 ? -6.584 -1.245 -7.002 1.00 89.81 101 CYS A CA 1
ATOM 795 C C . CYS A 1 101 ? -6.374 -1.917 -8.368 1.00 89.81 101 CYS A C 1
ATOM 797 O O . CYS A 1 101 ? -5.239 -2.185 -8.763 1.00 89.81 101 CYS A O 1
ATOM 799 N N . LEU A 1 102 ? -7.451 -2.143 -9.124 1.00 89.94 102 LEU A N 1
ATOM 800 C CA . LEU A 1 102 ? -7.383 -2.694 -10.484 1.00 89.94 102 LEU A CA 1
ATOM 801 C C . LEU A 1 102 ? -7.194 -1.647 -11.593 1.00 89.94 102 LEU A C 1
ATOM 803 O O . LEU A 1 102 ? -7.128 -2.013 -12.764 1.00 89.94 102 LEU A O 1
ATOM 807 N N . PHE A 1 103 ? -7.080 -0.365 -11.243 1.00 89.19 103 PHE A N 1
ATOM 808 C CA . PHE A 1 103 ? -6.924 0.727 -12.211 1.00 89.19 103 PHE A CA 1
ATOM 809 C C . PHE A 1 103 ? -5.535 1.377 -12.187 1.00 89.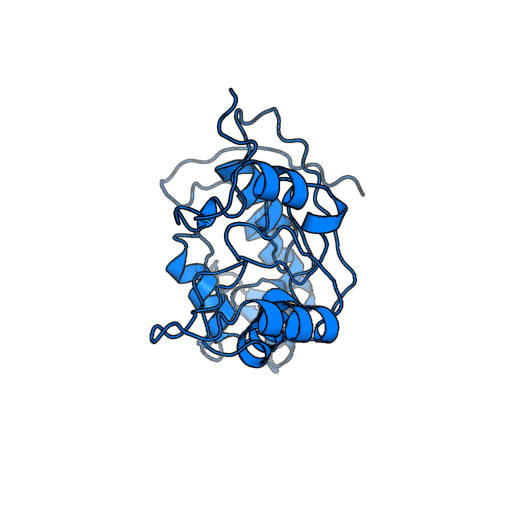19 103 PHE A C 1
ATOM 811 O O . PHE A 1 103 ? -5.189 2.101 -13.115 1.00 89.19 103 PHE A O 1
ATOM 818 N N . CYS A 1 104 ? -4.740 1.148 -11.139 1.00 92.56 104 CYS A N 1
ATOM 819 C CA . CYS A 1 104 ? -3.428 1.767 -10.949 1.00 92.56 104 CYS A CA 1
ATOM 820 C C . CYS A 1 104 ? -2.604 0.995 -9.902 1.00 92.56 104 CYS A C 1
ATOM 822 O O . CYS A 1 104 ? -3.051 -0.022 -9.376 1.00 92.56 104 CYS A O 1
ATOM 824 N N . PHE A 1 105 ? -1.409 1.479 -9.552 1.00 93.75 105 PHE A N 1
ATOM 825 C CA . PHE A 1 105 ? -0.519 0.807 -8.596 1.00 93.75 105 PHE A CA 1
ATOM 826 C C . PHE A 1 105 ? -0.931 0.953 -7.126 1.00 93.75 105 PHE A C 1
ATOM 828 O O . PHE A 1 105 ? -0.264 0.389 -6.262 1.00 93.75 105 PHE A O 1
ATOM 835 N N . TYR A 1 106 ? -2.011 1.676 -6.818 1.00 90.19 106 TYR A N 1
ATOM 836 C CA . TYR A 1 106 ? -2.413 1.929 -5.438 1.00 90.19 106 TYR A CA 1
ATOM 837 C C . TYR A 1 106 ? -2.748 0.629 -4.706 1.00 90.19 106 TYR A C 1
ATOM 839 O O . TYR A 1 106 ? -3.527 -0.193 -5.198 1.00 90.19 106 TYR A O 1
ATOM 847 N N . ARG A 1 107 ? -2.196 0.475 -3.502 1.00 89.81 107 ARG A N 1
ATOM 848 C CA . ARG A 1 107 ? -2.491 -0.636 -2.599 1.00 89.81 107 ARG A CA 1
ATOM 849 C C . ARG A 1 107 ? -2.545 -0.167 -1.157 1.00 89.81 107 ARG A C 1
ATOM 851 O O . ARG A 1 107 ? -1.838 0.767 -0.787 1.00 89.81 107 ARG A O 1
ATOM 858 N N . ALA A 1 108 ? -3.340 -0.848 -0.342 1.00 85.81 108 ALA A N 1
ATOM 859 C CA . ALA A 1 108 ? -3.540 -0.491 1.054 1.00 85.81 108 ALA A CA 1
ATOM 860 C C . ALA A 1 108 ? -3.691 -1.716 1.965 1.00 85.81 108 ALA A C 1
ATOM 862 O O . ALA A 1 108 ? -3.907 -2.842 1.515 1.00 85.81 108 ALA A O 1
ATOM 863 N N . LEU A 1 109 ? -3.571 -1.473 3.272 1.00 83.44 109 LEU A N 1
ATOM 864 C CA . LEU A 1 109 ? -3.819 -2.465 4.323 1.00 83.44 109 LEU A CA 1
ATOM 865 C C . LEU A 1 109 ? -5.294 -2.852 4.451 1.00 83.44 109 LEU A C 1
ATOM 867 O O . LEU A 1 109 ? -5.589 -3.967 4.867 1.00 83.44 109 LEU A O 1
ATOM 871 N N . GLU A 1 110 ? -6.203 -1.941 4.099 1.00 79.44 110 GLU A N 1
ATOM 872 C CA . GLU A 1 110 ? -7.649 -2.073 4.296 1.00 79.44 110 GLU A CA 1
ATOM 873 C C . GLU A 1 110 ? -8.388 -1.792 2.984 1.00 79.44 110 GLU A C 1
ATOM 875 O O . GLU A 1 110 ? -7.972 -0.932 2.198 1.00 79.44 110 GLU A O 1
ATOM 880 N N . ALA A 1 111 ? -9.459 -2.547 2.741 1.00 82.56 111 ALA A N 1
ATOM 881 C CA . ALA A 1 111 ? -10.220 -2.536 1.495 1.00 82.56 111 ALA A CA 1
ATOM 882 C C . ALA A 1 111 ? -10.851 -1.165 1.232 1.00 82.56 111 ALA A C 1
ATOM 884 O O . ALA A 1 111 ? -10.821 -0.653 0.114 1.00 82.56 111 ALA A O 1
ATOM 885 N N . GLU A 1 112 ? -11.359 -0.545 2.291 1.00 77.38 112 GLU A N 1
ATOM 886 C CA . GLU A 1 112 ? -12.034 0.745 2.283 1.00 77.38 112 GLU A CA 1
ATOM 887 C C . GLU A 1 112 ? -11.127 1.837 1.714 1.00 77.38 112 GLU A C 1
ATOM 889 O O . GLU A 1 112 ? -11.579 2.666 0.929 1.00 77.38 112 GLU A O 1
ATOM 894 N N . ASN A 1 113 ? -9.829 1.800 2.024 1.00 78.06 113 ASN A N 1
ATOM 895 C CA . ASN A 1 113 ? -8.869 2.787 1.525 1.00 78.06 113 ASN A CA 1
ATOM 896 C C . ASN A 1 113 ? -8.716 2.690 0.000 1.00 78.06 113 ASN A C 1
ATOM 898 O O . ASN A 1 113 ? -8.594 3.708 -0.681 1.00 78.06 113 ASN A O 1
ATOM 902 N N . VAL A 1 114 ? -8.773 1.474 -0.555 1.00 81.44 114 VAL A N 1
ATOM 903 C CA . VAL A 1 114 ? -8.767 1.260 -2.010 1.00 81.44 114 VAL A CA 1
ATOM 904 C C . VAL A 1 114 ? -10.079 1.734 -2.633 1.00 81.44 114 VAL A C 1
ATOM 906 O O . VAL A 1 114 ? -10.047 2.363 -3.688 1.00 81.44 114 VAL A O 1
ATOM 909 N N . LEU A 1 115 ? -11.219 1.507 -1.979 1.00 79.06 115 LEU A N 1
ATOM 910 C CA . LEU A 1 115 ? -12.519 1.991 -2.454 1.00 79.06 115 LEU A CA 1
ATOM 911 C C . LEU A 1 115 ? -12.580 3.526 -2.487 1.00 79.06 115 LEU A C 1
ATOM 913 O O . LEU A 1 115 ? -12.973 4.104 -3.499 1.00 79.06 115 LEU A O 1
ATOM 917 N N . TYR A 1 116 ? -12.118 4.199 -1.429 1.00 75.56 116 TYR A N 1
ATOM 918 C CA . TYR A 1 116 ? -12.003 5.660 -1.403 1.00 75.56 116 TYR A CA 1
ATOM 919 C C . TYR A 1 116 ? -11.060 6.180 -2.490 1.00 75.56 116 TYR A C 1
ATOM 921 O O . TYR A 1 116 ? -11.376 7.153 -3.177 1.00 75.56 116 TYR A O 1
ATOM 929 N N . HIS A 1 117 ? -9.922 5.510 -2.684 1.00 80.75 117 HIS A N 1
ATOM 930 C CA . HIS A 1 117 ? -8.992 5.830 -3.758 1.00 80.75 117 HIS A CA 1
ATOM 931 C C . HIS A 1 117 ? -9.660 5.729 -5.142 1.00 80.75 117 HIS A C 1
ATOM 933 O O . HIS A 1 117 ? -9.542 6.651 -5.950 1.00 80.75 117 HIS A O 1
ATOM 939 N N . GLN A 1 118 ? -10.396 4.645 -5.411 1.00 81.69 118 GLN A N 1
ATOM 940 C CA . GLN A 1 118 ? -11.135 4.462 -6.664 1.00 81.69 118 GLN A CA 1
ATOM 941 C C . GLN A 1 118 ? -12.204 5.541 -6.864 1.00 81.69 118 GLN A C 1
ATOM 943 O O . GLN A 1 118 ? -12.323 6.096 -7.959 1.00 81.69 118 GLN A O 1
ATOM 948 N N . HIS A 1 119 ? -12.926 5.897 -5.801 1.00 77.00 119 HIS A N 1
ATOM 949 C CA . HIS A 1 119 ? -13.910 6.972 -5.843 1.00 77.00 119 HIS A CA 1
ATOM 950 C C . HIS A 1 119 ? -13.279 8.319 -6.235 1.00 77.00 119 HIS A C 1
ATOM 952 O O . HIS A 1 119 ? -13.823 9.043 -7.061 1.00 77.00 119 HIS A O 1
ATOM 958 N N . TYR A 1 120 ? -12.114 8.660 -5.678 1.00 77.00 120 TYR A N 1
ATOM 959 C CA . TYR A 1 120 ? -11.494 9.966 -5.911 1.00 77.00 120 TYR A CA 1
ATOM 960 C C . TYR A 1 120 ? -10.723 10.063 -7.238 1.00 77.00 120 TYR A C 1
ATOM 962 O O . TYR A 1 120 ? -10.802 11.080 -7.921 1.00 77.00 120 TYR A O 1
ATOM 970 N N . TYR A 1 121 ? -9.971 9.023 -7.611 1.00 79.19 121 TYR A N 1
ATOM 971 C CA . TYR A 1 121 ? -9.047 9.076 -8.755 1.00 79.19 121 TYR A CA 1
ATOM 972 C C . TYR A 1 121 ? -9.557 8.377 -10.019 1.00 79.19 121 TYR A C 1
ATOM 974 O O . TYR A 1 121 ? -8.995 8.593 -11.094 1.00 79.19 121 TYR A O 1
ATOM 982 N N . HIS A 1 122 ? -10.579 7.524 -9.909 1.00 80.44 122 HIS A N 1
ATOM 983 C CA . HIS A 1 122 ? -11.022 6.664 -11.012 1.00 80.44 122 HIS A CA 1
ATOM 984 C C . HIS A 1 122 ? -12.510 6.780 -11.351 1.00 80.44 122 HIS A C 1
ATOM 986 O O . HIS A 1 122 ? -12.943 6.192 -12.338 1.00 80.44 122 HIS A O 1
ATOM 992 N N . SER A 1 123 ? -13.288 7.554 -10.594 1.00 74.94 123 SER A N 1
ATOM 993 C CA . SER A 1 123 ? -14.719 7.717 -10.860 1.00 74.94 123 SER A CA 1
ATOM 994 C C . SER A 1 123 ? -14.977 8.966 -11.695 1.00 74.94 123 SER A C 1
ATOM 996 O O . SER A 1 123 ? -14.635 10.074 -11.289 1.00 74.94 123 SER A O 1
ATOM 998 N N . ALA A 1 124 ? -15.599 8.792 -12.864 1.00 58.59 124 ALA A N 1
ATOM 999 C CA . ALA A 1 124 ? -16.103 9.906 -13.670 1.00 58.59 124 ALA A CA 1
ATOM 1000 C C . ALA A 1 124 ? -17.480 10.406 -13.176 1.00 58.59 124 ALA A C 1
ATOM 1002 O O . ALA A 1 124 ? -17.838 11.555 -13.425 1.00 58.59 124 ALA A O 1
ATOM 1003 N N . SER A 1 125 ? -18.237 9.565 -12.455 1.00 55.41 125 SER A N 1
ATOM 1004 C CA . SER A 1 125 ? -19.501 9.898 -11.781 1.00 55.41 125 SER A CA 1
ATOM 1005 C C . SER A 1 125 ? -19.645 9.100 -10.472 1.00 55.41 125 SER A C 1
ATOM 1007 O O . SER A 1 125 ? -19.013 8.055 -10.315 1.00 55.41 125 SER A O 1
ATOM 1009 N N . LYS A 1 126 ? -20.482 9.576 -9.536 1.00 50.53 126 LYS A N 1
ATOM 1010 C CA . LYS A 1 126 ? -20.737 8.917 -8.236 1.00 50.53 126 LYS A CA 1
ATOM 1011 C C . LYS A 1 126 ? -21.496 7.586 -8.348 1.00 50.53 126 LYS A C 1
ATOM 1013 O O . LYS A 1 126 ? -21.465 6.811 -7.398 1.00 50.53 126 LYS A O 1
ATOM 1018 N N . ASP A 1 127 ? -22.137 7.327 -9.486 1.00 48.19 127 ASP A N 1
ATOM 1019 C CA . ASP A 1 127 ? -23.036 6.183 -9.685 1.00 48.19 127 ASP A CA 1
ATOM 1020 C C . ASP A 1 127 ? -22.401 5.039 -10.502 1.00 48.19 127 ASP A C 1
ATOM 1022 O O . ASP A 1 127 ? -23.016 3.990 -10.664 1.00 48.19 127 ASP A O 1
ATOM 1026 N N . ASP A 1 128 ? -21.166 5.212 -10.992 1.00 49.94 128 ASP A N 1
ATOM 1027 C CA . ASP A 1 128 ? -20.507 4.297 -11.946 1.00 49.94 128 ASP A CA 1
ATOM 1028 C C . ASP A 1 128 ? -19.270 3.588 -11.355 1.00 49.94 128 ASP A C 1
ATOM 1030 O O . ASP A 1 128 ? -18.298 3.276 -12.044 1.00 49.94 128 ASP A O 1
ATOM 1034 N N . VAL A 1 129 ? -19.256 3.366 -10.037 1.00 53.59 129 VAL A N 1
ATOM 1035 C CA . VAL A 1 129 ? -18.141 2.674 -9.378 1.00 53.59 129 VAL A CA 1
ATOM 1036 C C . VAL A 1 129 ? -18.406 1.174 -9.372 1.00 53.59 129 VAL A C 1
ATOM 1038 O O . VAL A 1 129 ? -18.992 0.632 -8.438 1.00 53.59 129 VAL A O 1
ATOM 1041 N N . THR A 1 130 ? -17.910 0.461 -10.381 1.00 54.62 130 THR A N 1
ATOM 1042 C CA . THR A 1 130 ? -17.587 -0.961 -10.194 1.00 54.62 130 THR A CA 1
ATOM 1043 C C . THR A 1 130 ? -16.479 -1.071 -9.144 1.00 54.62 130 THR A C 1
ATOM 1045 O O . THR A 1 130 ? -15.305 -0.839 -9.427 1.00 54.62 130 THR A O 1
ATOM 1048 N N . THR A 1 131 ? -16.867 -1.407 -7.913 1.00 62.28 131 THR A N 1
ATOM 1049 C CA . THR A 1 131 ? -16.043 -1.503 -6.693 1.00 62.28 131 THR A CA 1
ATOM 1050 C C . THR A 1 131 ? -15.173 -2.762 -6.652 1.00 62.28 131 THR A C 1
ATOM 1052 O O . THR A 1 131 ? -15.071 -3.450 -5.636 1.00 62.28 131 THR A O 1
ATOM 1055 N N . THR A 1 132 ? -14.550 -3.131 -7.772 1.00 76.12 132 THR A N 1
ATOM 1056 C CA . THR A 1 132 ? -13.726 -4.341 -7.816 1.00 76.12 132 THR A CA 1
ATOM 1057 C C . THR A 1 132 ? -12.331 -4.048 -7.268 1.00 76.12 132 THR A C 1
ATOM 1059 O O . THR A 1 132 ? -11.518 -3.362 -7.895 1.00 76.12 132 THR A O 1
ATOM 1062 N N . ILE A 1 133 ? -12.049 -4.601 -6.091 1.00 82.44 133 ILE A N 1
ATOM 1063 C CA . ILE A 1 133 ? -10.719 -4.648 -5.475 1.00 82.44 133 ILE A CA 1
ATOM 1064 C C . ILE A 1 133 ? -10.168 -6.071 -5.555 1.00 82.44 133 ILE A C 1
ATOM 1066 O O . ILE A 1 133 ? -10.928 -7.039 -5.587 1.00 82.44 133 ILE A O 1
ATOM 1070 N N . VAL A 1 134 ? -8.843 -6.210 -5.588 1.00 89.75 134 VAL A N 1
ATOM 1071 C CA . VAL A 1 134 ? -8.196 -7.518 -5.430 1.00 89.75 134 VAL A CA 1
ATOM 1072 C C . VAL A 1 134 ? -7.661 -7.635 -4.018 1.00 89.75 134 VAL A C 1
ATOM 1074 O O . VAL A 1 134 ? -6.864 -6.806 -3.582 1.00 89.75 134 VAL A O 1
ATOM 1077 N N . GLU A 1 135 ? -8.074 -8.692 -3.333 1.00 90.69 135 GLU A N 1
ATOM 1078 C 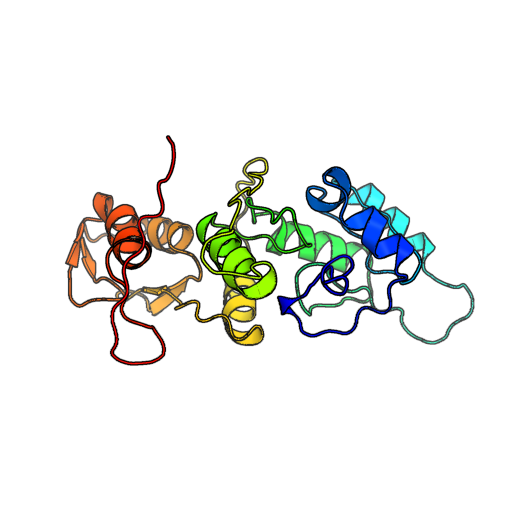CA . GLU A 1 135 ? -7.448 -9.137 -2.101 1.00 90.69 135 GLU A CA 1
ATOM 1079 C C . GLU A 1 135 ? -6.282 -10.082 -2.427 1.00 90.69 135 GLU A C 1
ATOM 1081 O O . GLU A 1 135 ? -6.432 -11.073 -3.141 1.00 90.69 135 GLU A O 1
ATOM 1086 N N . LEU A 1 136 ? -5.100 -9.729 -1.937 1.00 88.12 136 LEU A N 1
ATOM 1087 C CA . LEU A 1 136 ? -3.852 -10.466 -2.073 1.00 88.12 136 LEU A CA 1
ATOM 1088 C C . LEU A 1 136 ? -3.641 -11.368 -0.843 1.00 88.12 136 LEU A C 1
ATOM 1090 O O . LEU A 1 136 ? -4.195 -11.082 0.225 1.00 88.12 136 LEU A O 1
ATOM 1094 N N . PRO A 1 137 ? -2.817 -12.429 -0.951 1.00 84.69 137 PRO A N 1
ATOM 1095 C CA . PRO A 1 137 ? -2.504 -13.302 0.176 1.00 84.69 137 PRO A CA 1
ATOM 1096 C C . PRO A 1 137 ? -2.037 -12.519 1.404 1.00 84.69 137 PRO A C 1
ATOM 1098 O O . PRO A 1 137 ? -1.270 -11.558 1.295 1.00 84.69 137 PRO A O 1
ATOM 1101 N N . ARG A 1 138 ? -2.501 -12.939 2.584 1.00 75.81 138 ARG A N 1
ATOM 1102 C CA . ARG A 1 138 ? -2.159 -12.272 3.840 1.00 75.81 138 ARG A CA 1
ATOM 1103 C C . ARG A 1 138 ? -0.656 -12.384 4.097 1.00 75.81 138 ARG A C 1
ATOM 1105 O O . ARG A 1 138 ? -0.104 -13.479 4.116 1.00 75.81 138 ARG A O 1
ATOM 1112 N N . ASN A 1 139 ? -0.025 -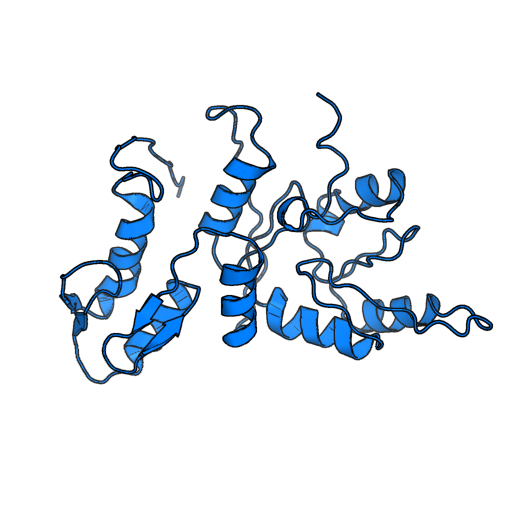11.245 4.347 1.00 78.75 139 ASN A N 1
ATOM 1113 C CA . ASN A 1 139 ? 1.326 -11.160 4.878 1.00 78.75 139 ASN A CA 1
ATOM 1114 C C . ASN A 1 139 ? 1.222 -10.823 6.372 1.00 78.75 139 ASN A C 1
ATOM 1116 O O . ASN A 1 139 ? 0.584 -9.838 6.735 1.00 78.75 139 ASN A O 1
ATOM 1120 N N . GLU A 1 140 ? 1.790 -11.664 7.236 1.00 77.69 140 GLU A N 1
ATOM 1121 C CA . GLU A 1 140 ? 1.728 -11.483 8.696 1.00 77.69 140 GLU A CA 1
ATOM 1122 C C . GLU A 1 140 ? 2.636 -10.355 9.200 1.00 77.69 140 GLU A C 1
ATOM 1124 O O . GLU A 1 140 ? 2.498 -9.900 10.337 1.00 77.69 140 GLU A O 1
ATOM 1129 N N . ARG A 1 141 ? 3.561 -9.877 8.359 1.00 81.62 141 ARG A N 1
ATOM 1130 C CA . ARG A 1 141 ? 4.422 -8.746 8.698 1.00 81.62 141 ARG A CA 1
ATOM 1131 C C . ARG A 1 141 ? 3.600 -7.470 8.802 1.00 81.62 141 ARG A C 1
ATOM 1133 O O . ARG A 1 141 ? 2.712 -7.215 7.992 1.00 81.62 141 ARG A O 1
ATOM 1140 N N . LYS A 1 142 ? 3.946 -6.635 9.779 1.00 78.25 142 LYS A N 1
ATOM 1141 C CA . LYS A 1 142 ? 3.368 -5.300 9.938 1.00 78.25 142 LYS A CA 1
ATOM 1142 C C . LYS A 1 142 ? 4.295 -4.275 9.285 1.00 78.25 142 LYS A C 1
ATOM 1144 O O . LYS A 1 142 ? 5.507 -4.384 9.474 1.00 78.25 142 LYS A O 1
ATOM 1149 N N . PRO A 1 143 ? 3.756 -3.294 8.548 1.00 77.06 143 PRO A N 1
ATOM 1150 C CA . PRO A 1 143 ? 4.579 -2.226 8.009 1.00 77.06 143 PRO A CA 1
ATOM 1151 C C . PRO A 1 143 ? 5.082 -1.319 9.128 1.00 77.06 143 PRO A C 1
ATOM 1153 O O . PRO A 1 143 ? 4.500 -1.266 10.216 1.00 77.06 143 PRO A O 1
ATOM 1156 N N . GLN A 1 144 ? 6.173 -0.606 8.859 1.00 76.94 144 GLN A N 1
ATOM 1157 C CA . GLN A 1 144 ? 6.750 0.314 9.831 1.00 76.94 144 GLN A CA 1
ATOM 1158 C C . GLN A 1 144 ? 5.763 1.449 10.135 1.00 76.94 144 GLN A C 1
ATOM 1160 O O . GLN A 1 144 ? 5.167 2.032 9.228 1.00 76.94 144 GLN A O 1
ATOM 1165 N N . THR A 1 145 ? 5.591 1.768 11.420 1.00 69.94 145 THR A N 1
ATOM 1166 C CA . THR A 1 145 ? 4.643 2.796 11.876 1.00 69.94 145 THR A CA 1
ATOM 1167 C C . THR A 1 145 ? 4.937 4.159 11.250 1.00 69.94 145 THR A C 1
ATOM 1169 O O . THR A 1 145 ? 4.015 4.820 10.777 1.00 69.94 145 THR A O 1
ATOM 1172 N N . ASP A 1 146 ? 6.214 4.542 11.179 1.00 73.88 146 ASP A N 1
ATOM 1173 C CA . ASP A 1 146 ? 6.644 5.834 10.631 1.00 73.88 146 ASP A CA 1
ATOM 1174 C C . ASP A 1 146 ? 6.294 5.965 9.147 1.00 73.88 146 ASP A C 1
ATOM 1176 O O . ASP A 1 146 ? 5.769 6.993 8.726 1.00 73.88 146 ASP A O 1
ATOM 1180 N N . TYR A 1 147 ? 6.467 4.885 8.377 1.00 72.69 147 TYR A N 1
ATOM 1181 C CA . TYR A 1 147 ? 6.068 4.830 6.971 1.00 72.69 147 TYR A CA 1
ATOM 1182 C C . TYR A 1 147 ? 4.557 5.050 6.798 1.00 72.69 147 TYR A C 1
ATOM 1184 O O . TYR A 1 147 ? 4.123 5.787 5.912 1.00 72.69 147 TYR A O 1
ATOM 1192 N N . LEU A 1 148 ? 3.729 4.430 7.644 1.00 69.38 148 LEU A N 1
ATOM 1193 C CA . LEU A 1 148 ? 2.281 4.599 7.539 1.00 69.38 148 LEU A CA 1
ATOM 1194 C C . LEU A 1 148 ? 1.833 6.026 7.881 1.00 69.38 148 LEU A C 1
ATOM 1196 O O . LEU A 1 148 ? 0.887 6.533 7.276 1.00 69.38 148 LEU A O 1
ATOM 1200 N N . ILE A 1 149 ? 2.500 6.666 8.844 1.00 68.38 149 ILE A N 1
ATOM 1201 C CA . ILE A 1 149 ? 2.250 8.062 9.208 1.00 68.38 149 ILE A CA 1
ATOM 1202 C C . ILE A 1 149 ? 2.686 8.985 8.066 1.00 68.38 149 ILE A C 1
ATOM 1204 O O . ILE A 1 149 ? 1.898 9.841 7.669 1.00 68.38 149 ILE A O 1
ATOM 1208 N N . GLU A 1 150 ? 3.880 8.781 7.501 1.00 69.44 150 GLU A N 1
ATOM 1209 C CA . GLU A 1 150 ? 4.375 9.508 6.322 1.00 69.44 150 GLU A CA 1
ATOM 1210 C C . GLU A 1 150 ? 3.391 9.389 5.151 1.00 69.44 150 GLU A C 1
ATOM 1212 O O . GLU A 1 150 ? 2.995 10.388 4.560 1.00 69.44 150 GLU A O 1
ATOM 1217 N N . MET A 1 151 ? 2.889 8.187 4.861 1.00 66.81 151 MET A N 1
ATOM 1218 C CA . MET A 1 151 ? 1.904 8.001 3.796 1.00 66.81 151 MET A CA 1
ATOM 1219 C C . MET A 1 151 ? 0.593 8.763 4.067 1.00 66.81 151 MET A C 1
ATOM 1221 O O . MET A 1 151 ? -0.006 9.301 3.137 1.00 66.81 151 MET A O 1
ATOM 1225 N N . CYS A 1 152 ? 0.143 8.848 5.322 1.00 65.44 152 CYS A N 1
ATOM 1226 C CA . CYS A 1 152 ? -1.070 9.601 5.652 1.00 65.44 152 CYS A CA 1
ATOM 1227 C C . CYS A 1 152 ? -0.865 11.119 5.521 1.00 65.44 152 CYS A C 1
ATOM 1229 O O . CYS A 1 152 ? -1.767 11.820 5.059 1.00 65.44 152 CYS A O 1
ATOM 1231 N N . THR A 1 153 ? 0.312 11.625 5.902 1.00 63.81 153 THR A N 1
ATOM 1232 C CA . THR A 1 153 ? 0.615 13.064 5.946 1.00 63.81 153 THR A CA 1
ATOM 1233 C C . THR A 1 153 ? 1.086 13.626 4.603 1.00 63.81 153 THR A C 1
ATOM 1235 O O . THR A 1 153 ? 0.690 14.731 4.237 1.00 63.81 153 THR A O 1
ATOM 1238 N N . SER A 1 154 ? 1.883 12.881 3.834 1.00 58.59 154 SER A N 1
ATOM 1239 C CA . SER A 1 154 ? 2.506 13.368 2.596 1.00 58.59 154 SER A CA 1
ATOM 1240 C C . SER A 1 154 ? 1.560 13.435 1.396 1.00 58.59 154 SER A C 1
ATOM 1242 O O . SER A 1 154 ? 1.780 14.245 0.500 1.00 58.59 154 SER A O 1
ATOM 1244 N N . PHE A 1 155 ? 0.501 12.622 1.357 1.00 56.62 155 PHE A N 1
ATOM 1245 C CA . PHE A 1 155 ? -0.373 12.513 0.178 1.00 56.62 155 PHE A CA 1
ATOM 1246 C C . PHE A 1 155 ? -1.706 13.260 0.307 1.00 56.62 155 PHE A C 1
ATOM 1248 O O . PHE A 1 155 ? -2.633 12.969 -0.443 1.00 56.62 155 PHE A O 1
ATOM 1255 N N . GLN A 1 156 ? -1.823 14.202 1.260 1.00 50.09 156 GLN A N 1
ATOM 1256 C CA . GLN A 1 156 ? -3.071 14.937 1.555 1.00 50.09 156 GLN A CA 1
ATOM 1257 C C . GLN A 1 156 ? -4.283 14.002 1.693 1.00 50.09 156 GLN A C 1
ATOM 1259 O O . GLN A 1 156 ? -5.423 14.348 1.382 1.00 50.09 156 GLN A O 1
ATOM 1264 N N . SER A 1 157 ? -4.025 12.777 2.155 1.00 49.69 157 SER A N 1
ATOM 1265 C CA . SER A 1 157 ? -5.080 11.833 2.451 1.00 49.69 157 SER A CA 1
ATOM 1266 C C . SER A 1 157 ? -5.745 12.314 3.728 1.00 49.69 157 SER A C 1
ATOM 1268 O O . SER A 1 157 ? -5.088 12.564 4.735 1.00 49.69 157 SER A O 1
ATOM 1270 N N . ASN A 1 158 ? -7.064 12.434 3.721 1.00 49.50 158 ASN A N 1
ATOM 1271 C CA . ASN A 1 158 ? -7.812 12.818 4.916 1.00 49.50 158 ASN A CA 1
ATOM 1272 C C . ASN A 1 158 ? -7.968 11.647 5.898 1.00 49.50 158 ASN A C 1
ATOM 1274 O O . ASN A 1 158 ? -8.969 11.516 6.602 1.00 49.50 158 ASN A O 1
ATOM 1278 N N . HIS A 1 159 ? -6.963 10.772 5.911 1.00 54.09 159 HIS A N 1
ATOM 1279 C CA . HIS A 1 159 ? -6.813 9.680 6.842 1.00 54.09 159 HIS A CA 1
ATOM 1280 C C . HIS A 1 159 ? -6.525 10.250 8.221 1.00 54.09 159 HIS A C 1
ATOM 1282 O O . HIS A 1 159 ? -5.437 10.747 8.513 1.00 54.09 159 HIS A O 1
ATOM 1288 N N . LYS A 1 160 ? -7.524 10.159 9.095 1.00 63.16 160 LYS A N 1
ATOM 1289 C CA . LYS A 1 160 ? -7.351 10.500 10.498 1.00 63.16 160 LYS A CA 1
ATOM 1290 C C . LYS A 1 160 ? -6.556 9.393 11.183 1.00 63.16 160 LYS A C 1
ATOM 1292 O O . LYS A 1 160 ? -7.031 8.265 11.305 1.00 63.16 160 LYS A O 1
ATOM 1297 N N . LEU A 1 161 ? -5.362 9.737 11.650 1.00 75.38 161 LEU A N 1
ATOM 1298 C CA . LEU A 1 161 ? -4.566 8.861 12.498 1.00 75.38 161 LEU A CA 1
ATOM 1299 C C . LEU A 1 161 ? -5.287 8.604 13.834 1.00 75.38 161 LEU A C 1
ATOM 1301 O O . LEU A 1 161 ? -5.949 9.485 14.388 1.00 75.38 161 LEU A O 1
ATOM 1305 N N . LEU A 1 162 ? -5.159 7.385 14.353 1.00 83.06 162 LEU A N 1
ATOM 1306 C CA . LEU A 1 162 ? -5.781 6.929 15.592 1.00 83.06 162 LEU A CA 1
ATOM 1307 C C . LEU A 1 162 ? -4.761 6.986 16.728 1.00 83.06 162 LEU A C 1
ATOM 1309 O O . LEU A 1 162 ? -3.904 6.111 16.857 1.00 83.06 162 LEU A O 1
ATOM 1313 N N . THR A 1 163 ? -4.854 8.022 17.556 1.00 86.00 163 THR A N 1
ATOM 1314 C CA . THR A 1 163 ? -3.963 8.208 18.706 1.00 86.00 163 THR A CA 1
ATOM 1315 C C . THR A 1 163 ? -4.566 7.587 19.959 1.00 86.00 163 THR A C 1
ATOM 1317 O O . THR A 1 163 ? -5.667 7.936 20.385 1.00 86.00 163 THR A O 1
ATOM 1320 N N . CYS A 1 164 ? -3.843 6.650 20.567 1.00 87.75 164 CYS A N 1
ATOM 1321 C CA . CYS A 1 164 ? -4.270 5.982 21.785 1.00 87.75 164 CYS A CA 1
ATOM 1322 C C . CYS A 1 164 ? -4.319 6.962 22.962 1.00 87.75 164 CYS A C 1
ATOM 1324 O O . CYS A 1 164 ? -3.306 7.533 23.349 1.00 87.75 164 CYS A O 1
ATOM 1326 N N . ALA A 1 165 ? -5.482 7.100 23.598 1.00 87.12 165 ALA A N 1
ATOM 1327 C CA . ALA A 1 165 ? -5.647 7.996 24.742 1.00 87.12 165 ALA A CA 1
ATOM 1328 C C . ALA A 1 165 ? -4.865 7.557 26.000 1.00 87.12 165 ALA A C 1
ATOM 1330 O O . ALA A 1 165 ? -4.689 8.369 26.904 1.00 87.12 165 ALA A O 1
ATOM 1331 N N . VAL A 1 166 ? -4.426 6.293 26.071 1.00 87.00 166 VAL A N 1
ATOM 1332 C CA . VAL A 1 166 ? -3.706 5.728 27.228 1.00 87.00 166 VAL A CA 1
ATOM 1333 C C . VAL A 1 166 ? -2.203 5.981 27.119 1.00 87.00 166 VAL A C 1
ATOM 1335 O O . VAL A 1 166 ? -1.611 6.541 28.033 1.00 87.00 166 VAL A O 1
ATOM 1338 N N . CYS A 1 167 ? -1.586 5.605 25.996 1.00 90.31 167 CYS A N 1
ATOM 1339 C CA . CYS A 1 167 ? -0.129 5.667 25.821 1.00 90.31 167 CYS A CA 1
ATOM 1340 C C . CYS A 1 167 ? 0.338 6.623 24.715 1.00 90.31 167 CYS A C 1
ATOM 1342 O O . CYS A 1 167 ? 1.526 6.663 24.418 1.00 90.31 167 CYS A O 1
ATOM 1344 N N . GLN A 1 168 ? -0.579 7.357 24.078 1.00 89.75 168 GLN A N 1
ATOM 1345 C CA . GLN A 1 168 ? -0.304 8.356 23.032 1.00 89.75 168 GLN A CA 1
ATOM 1346 C C . GLN A 1 168 ? 0.371 7.816 21.759 1.00 89.75 168 GLN A C 1
ATOM 1348 O O . GLN A 1 168 ? 0.750 8.586 20.878 1.00 89.75 168 GLN A O 1
ATOM 1353 N N . THR A 1 169 ? 0.471 6.493 21.601 1.00 86.25 169 THR A N 1
ATOM 1354 C CA . THR A 1 169 ? 0.951 5.893 20.351 1.00 86.25 169 THR A CA 1
ATOM 1355 C C . THR A 1 169 ? -0.090 6.072 19.254 1.00 86.25 169 THR A C 1
ATOM 1357 O O . THR A 1 169 ? -1.298 6.000 19.496 1.00 86.25 169 THR A O 1
ATOM 1360 N N . THR A 1 170 ? 0.386 6.335 18.041 1.00 84.69 170 THR A N 1
ATOM 1361 C CA . THR A 1 170 ? -0.461 6.682 16.901 1.00 84.69 170 THR A CA 1
ATOM 1362 C C . THR A 1 170 ? -0.431 5.576 15.857 1.00 84.69 170 THR A C 1
ATOM 1364 O O . THR A 1 170 ? 0.626 5.033 15.548 1.00 84.69 170 THR A O 1
ATOM 1367 N N . HIS A 1 171 ? -1.604 5.247 15.318 1.00 82.19 171 HIS A N 1
ATOM 1368 C CA . HIS A 1 171 ? -1.805 4.160 14.365 1.00 82.19 171 HIS A CA 1
ATOM 1369 C C . HIS A 1 171 ? -2.543 4.673 13.132 1.00 82.19 171 HIS A C 1
ATOM 1371 O O . HIS A 1 171 ? -3.516 5.413 13.246 1.00 82.19 171 HIS A O 1
ATOM 1377 N N . ALA A 1 172 ? -2.107 4.262 11.946 1.00 76.31 172 ALA A N 1
ATOM 1378 C CA . ALA A 1 172 ? -2.693 4.704 10.677 1.00 76.31 172 ALA A CA 1
ATOM 1379 C C . ALA A 1 172 ? -3.810 3.787 10.138 1.00 76.31 172 ALA A C 1
ATOM 1381 O O . ALA A 1 172 ? -4.420 4.085 9.114 1.00 76.31 172 ALA A O 1
ATOM 1382 N N . SER A 1 173 ? -4.061 2.655 10.801 1.00 78.19 173 SER A N 1
ATOM 1383 C CA . SER A 1 173 ? -5.066 1.652 10.429 1.00 78.19 173 SER A CA 1
ATOM 1384 C C . SER A 1 173 ? -5.892 1.280 11.657 1.00 78.19 173 SER A C 1
ATOM 1386 O O . SER A 1 173 ? -5.350 1.174 12.762 1.00 78.19 173 SER A O 1
ATOM 1388 N N . ILE A 1 174 ? -7.195 1.044 11.460 1.00 81.81 174 ILE A N 1
ATOM 1389 C CA . ILE A 1 174 ? -8.077 0.529 12.514 1.00 81.81 174 ILE A CA 1
ATOM 1390 C C . ILE A 1 174 ? -7.604 -0.847 12.961 1.00 81.81 174 ILE A C 1
ATOM 1392 O O . ILE A 1 174 ? -7.577 -1.106 14.158 1.00 81.81 174 ILE A O 1
ATOM 1396 N N . SER A 1 175 ? -7.204 -1.712 12.028 1.00 84.12 175 SER A N 1
ATOM 1397 C CA . SER A 1 175 ? -6.739 -3.065 12.358 1.00 84.12 175 SER A CA 1
ATOM 1398 C C . SER A 1 175 ? -5.522 -3.030 13.288 1.00 84.12 175 SER A C 1
ATOM 1400 O O . SER A 1 175 ? -5.522 -3.687 14.327 1.00 84.12 175 SER A O 1
ATOM 1402 N N . LEU A 1 176 ? -4.52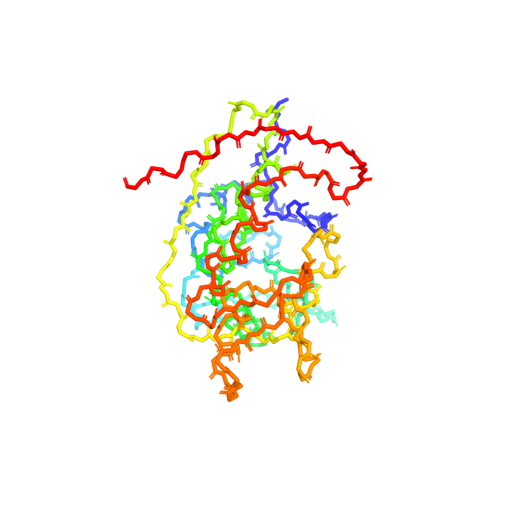5 -2.193 12.975 1.00 85.38 176 LEU A N 1
ATOM 1403 C CA . LEU A 1 176 ? -3.333 -2.026 13.816 1.00 85.38 176 LEU A CA 1
ATOM 1404 C C . LEU A 1 176 ? -3.662 -1.395 15.174 1.00 85.38 176 LEU A C 1
ATOM 1406 O O . LEU A 1 176 ? -3.155 -1.849 16.199 1.00 85.38 176 LEU A O 1
ATOM 1410 N N . PHE A 1 177 ? -4.547 -0.393 15.200 1.00 87.88 177 PHE A N 1
ATOM 1411 C CA . PHE A 1 177 ? -5.013 0.199 16.454 1.00 87.88 177 PHE A CA 1
ATOM 1412 C C . PHE A 1 177 ? -5.763 -0.823 17.317 1.00 87.88 177 PHE A C 1
ATOM 1414 O O . PHE A 1 177 ? -5.538 -0.899 18.521 1.00 87.88 177 PHE A O 1
ATOM 1421 N N . ASN A 1 178 ? -6.633 -1.630 16.711 1.00 89.50 178 ASN A N 1
ATOM 1422 C CA . ASN A 1 178 ? -7.396 -2.659 17.403 1.00 89.50 178 ASN A CA 1
ATOM 1423 C C . ASN A 1 178 ? -6.465 -3.702 18.028 1.00 89.50 178 ASN A C 1
ATOM 1425 O O . ASN A 1 178 ? -6.588 -3.986 19.213 1.00 89.50 178 ASN A O 1
ATOM 1429 N N . GLU A 1 179 ? -5.479 -4.202 17.279 1.00 90.31 179 GLU A N 1
ATOM 1430 C CA . GLU A 1 179 ? -4.443 -5.093 17.819 1.00 90.31 179 GLU A CA 1
ATOM 1431 C C . GLU A 1 179 ? -3.653 -4.438 18.961 1.00 90.31 179 GLU A C 1
ATOM 1433 O O . GLU A 1 179 ? -3.409 -5.068 19.990 1.00 90.31 179 GLU A O 1
ATOM 1438 N N . HIS A 1 180 ? -3.288 -3.161 18.817 1.00 90.38 180 HIS A N 1
ATOM 1439 C CA . HIS A 1 180 ? -2.610 -2.398 19.863 1.00 90.38 180 HIS A CA 1
ATOM 1440 C C . HIS A 1 180 ? -3.442 -2.297 21.146 1.00 90.38 180 HIS A C 1
ATOM 1442 O O . HIS A 1 180 ? -2.892 -2.417 22.242 1.00 90.38 180 HIS A O 1
ATOM 1448 N N . VAL A 1 181 ? -4.757 -2.096 21.032 1.00 91.69 181 VAL A N 1
ATOM 1449 C CA . VAL A 1 181 ? -5.646 -1.952 22.188 1.00 91.69 181 VAL A CA 1
ATOM 1450 C C . VAL A 1 181 ? -5.570 -3.172 23.110 1.00 91.69 181 VAL A C 1
ATOM 1452 O O . VAL A 1 181 ? -5.589 -3.002 24.329 1.00 91.69 181 VAL A O 1
ATOM 1455 N N . TYR A 1 182 ? -5.391 -4.381 22.571 1.00 92.75 182 TYR A N 1
ATOM 1456 C CA . TYR A 1 182 ? -5.254 -5.607 23.366 1.00 92.75 182 TYR A CA 1
ATOM 1457 C C . TYR A 1 182 ? -3.973 -5.685 24.210 1.00 92.75 182 TYR A C 1
ATOM 1459 O O . TYR A 1 182 ? -3.927 -6.497 25.130 1.00 92.75 182 TYR A O 1
ATOM 1467 N N . LEU A 1 183 ? -2.976 -4.825 23.967 1.00 91.88 183 LEU A N 1
ATOM 1468 C CA . LEU A 1 183 ? -1.762 -4.739 24.792 1.00 91.88 183 LEU A CA 1
ATOM 1469 C C . LEU A 1 183 ? -1.992 -4.015 26.127 1.00 91.88 183 LEU A C 1
ATOM 1471 O O . LEU A 1 183 ? -1.218 -4.190 27.067 1.00 91.88 183 LEU A O 1
ATOM 1475 N N . HIS A 1 184 ? -3.044 -3.200 26.222 1.00 89.94 184 HIS A N 1
ATOM 1476 C CA . HIS A 1 184 ? -3.414 -2.522 27.468 1.00 89.94 184 HIS A CA 1
ATOM 1477 C C . HIS A 1 184 ? -4.012 -3.509 28.470 1.00 89.94 184 HIS A C 1
ATOM 1479 O O . HIS A 1 184 ? -4.435 -4.597 28.088 1.00 89.94 184 HIS A O 1
ATOM 1485 N N . ARG A 1 185 ? -4.105 -3.161 29.756 1.00 91.12 185 ARG A N 1
ATOM 1486 C CA . ARG A 1 185 ? -4.716 -4.058 30.764 1.00 91.12 185 ARG A CA 1
ATOM 1487 C C . ARG A 1 185 ? -6.218 -3.836 30.906 1.00 91.12 185 ARG A C 1
ATOM 1489 O O . ARG A 1 185 ? -6.960 -4.766 31.199 1.00 91.12 185 ARG A O 1
ATOM 1496 N N . GLU A 1 186 ? -6.671 -2.620 30.655 1.00 89.25 186 GLU A N 1
ATOM 1497 C CA . GLU A 1 186 ? -8.041 -2.159 30.827 1.00 89.25 186 GLU A CA 1
ATOM 1498 C C . GLU A 1 186 ? -9.008 -2.951 29.942 1.00 89.25 186 GLU A C 1
ATOM 1500 O O . GLU A 1 186 ? -8.720 -3.216 28.780 1.00 89.25 186 GLU A O 1
ATOM 1505 N N . SER A 1 187 ? -10.179 -3.318 30.459 1.00 90.62 187 SER A N 1
ATOM 1506 C CA . SER A 1 187 ? -11.218 -4.012 29.678 1.00 90.62 187 SER A CA 1
ATOM 1507 C C . SER A 1 187 ? -11.949 -3.090 28.695 1.00 90.62 187 SER A C 1
ATOM 1509 O O . SER A 1 187 ? -12.570 -3.560 27.740 1.00 90.62 187 SER A O 1
ATOM 1511 N N . THR A 1 188 ? -11.850 -1.774 28.910 1.00 91.69 188 THR A N 1
ATOM 1512 C CA . THR A 1 188 ? -12.414 -0.738 28.043 1.00 91.69 188 THR A CA 1
ATOM 1513 C C . THR A 1 188 ? -11.348 0.258 27.610 1.00 91.69 188 THR A C 1
ATOM 1515 O O . THR A 1 188 ? -10.448 0.595 28.378 1.00 91.69 188 THR A O 1
ATOM 1518 N N . ILE A 1 189 ? -11.492 0.788 26.399 1.00 91.50 189 ILE A N 1
ATOM 1519 C CA . ILE A 1 189 ? -10.648 1.849 25.853 1.00 91.50 189 ILE A CA 1
ATOM 1520 C C . ILE A 1 189 ? -11.496 3.085 25.540 1.00 91.50 189 ILE A C 1
ATOM 1522 O O . ILE A 1 189 ? -12.673 2.980 25.187 1.00 91.50 189 ILE A O 1
ATOM 1526 N N . LYS A 1 190 ? -10.918 4.281 25.676 1.00 88.94 190 LYS A N 1
ATOM 1527 C CA . LYS A 1 190 ? -11.549 5.510 25.180 1.00 88.94 190 LYS A CA 1
ATOM 1528 C C . LYS A 1 190 ? -11.388 5.575 23.661 1.00 88.94 190 LYS A C 1
ATOM 1530 O O . LYS A 1 190 ? -10.280 5.405 23.158 1.00 88.94 190 LYS A O 1
ATOM 1535 N N . CYS A 1 191 ? -12.477 5.849 22.948 1.00 85.38 191 CYS A N 1
ATOM 1536 C CA . CYS A 1 191 ? -12.442 6.037 21.505 1.00 85.38 191 CYS A CA 1
ATOM 1537 C C . CYS A 1 191 ? -11.533 7.230 21.135 1.00 85.38 191 CYS A C 1
ATOM 1539 O O . CYS A 1 191 ? -11.689 8.307 21.715 1.00 85.38 191 CYS A O 1
ATOM 1541 N N . PRO A 1 192 ? -10.624 7.089 20.154 1.00 82.88 192 PRO A N 1
ATOM 1542 C CA . PRO A 1 192 ? -9.813 8.205 19.660 1.00 82.88 192 PRO A CA 1
ATOM 1543 C C . PRO A 1 192 ? -10.609 9.226 18.823 1.00 82.88 192 PRO A C 1
ATOM 1545 O O . PRO A 1 192 ? -10.116 10.317 18.544 1.00 82.88 192 PRO A O 1
ATOM 1548 N N . ILE A 1 193 ? -11.834 8.892 18.397 1.00 78.81 193 ILE A N 1
ATOM 1549 C CA . ILE A 1 193 ? -12.647 9.718 17.486 1.00 78.81 193 ILE A CA 1
ATOM 1550 C C . ILE A 1 193 ? -13.810 10.408 18.211 1.00 78.81 193 ILE A C 1
ATOM 1552 O O . ILE A 1 193 ? -14.158 11.537 17.872 1.00 78.81 193 ILE A O 1
ATOM 1556 N N . CYS A 1 194 ? -14.406 9.759 19.212 1.00 79.94 194 CYS A N 1
ATOM 1557 C CA . CYS A 1 194 ? -15.607 10.232 19.898 1.00 79.94 194 CYS A CA 1
ATOM 1558 C C . CYS A 1 194 ? -15.460 10.117 21.429 1.00 79.94 194 CYS A C 1
ATOM 1560 O O . CYS A 1 194 ? -14.509 9.505 21.912 1.00 79.94 194 CYS A O 1
ATOM 1562 N N . PRO A 1 195 ? -16.379 10.670 22.239 1.00 80.75 195 PRO A N 1
ATOM 1563 C CA . PRO A 1 195 ? -16.228 10.649 23.694 1.00 80.75 195 PRO A CA 1
ATOM 1564 C C . PRO A 1 195 ? -16.523 9.282 24.348 1.00 80.75 195 PRO A C 1
ATOM 1566 O O . PRO A 1 195 ? -16.352 9.152 25.559 1.00 80.75 195 PRO A O 1
ATOM 1569 N N . LYS A 1 196 ? -16.968 8.263 23.592 1.00 81.81 196 LYS A N 1
ATOM 1570 C CA . LYS A 1 196 ? -17.385 6.959 24.142 1.00 81.81 196 LYS A CA 1
ATOM 1571 C C . LYS A 1 196 ? -16.203 6.137 24.680 1.00 81.81 196 LYS A C 1
ATOM 1573 O O . LYS A 1 196 ? -15.103 6.154 24.126 1.00 81.81 196 LYS A O 1
ATOM 1578 N N . ARG A 1 197 ? -16.470 5.356 25.732 1.00 90.44 197 ARG A N 1
ATOM 1579 C CA . ARG A 1 197 ? -15.650 4.211 26.159 1.00 90.44 197 ARG A CA 1
ATOM 1580 C C . ARG A 1 197 ? -16.243 2.930 25.582 1.00 90.44 197 ARG A C 1
ATOM 1582 O O . ARG A 1 197 ? -17.458 2.765 25.607 1.00 90.44 197 ARG A O 1
ATOM 1589 N N . ILE A 1 198 ? -15.391 2.064 25.054 1.00 87.81 198 ILE A N 1
ATOM 1590 C CA . ILE A 1 198 ? -15.772 0.874 24.287 1.00 87.81 198 ILE A CA 1
ATOM 1591 C C . ILE A 1 198 ? -15.093 -0.335 24.922 1.00 87.81 198 ILE A C 1
ATOM 1593 O O . ILE A 1 198 ? -13.958 -0.216 25.388 1.00 87.81 198 ILE A O 1
ATOM 1597 N N . LEU A 1 199 ? -15.753 -1.492 24.939 1.00 89.12 199 LEU A N 1
ATOM 1598 C CA . LEU A 1 199 ? -15.094 -2.750 25.282 1.00 89.12 199 LEU A CA 1
ATOM 1599 C C . LEU A 1 199 ? -14.050 -3.099 24.215 1.00 89.12 199 LEU A C 1
ATOM 1601 O O . LEU A 1 199 ? -14.226 -2.815 23.031 1.00 89.12 199 LEU A O 1
ATOM 1605 N N . LYS A 1 200 ? -12.954 -3.743 24.621 1.00 90.75 200 LYS A N 1
ATOM 1606 C CA . LYS A 1 200 ? -11.905 -4.163 23.674 1.00 90.75 200 LYS A CA 1
ATOM 1607 C C . LYS A 1 200 ? -12.441 -5.031 22.535 1.00 90.75 200 LYS A C 1
ATOM 1609 O O . LYS A 1 200 ? -12.073 -4.818 21.385 1.00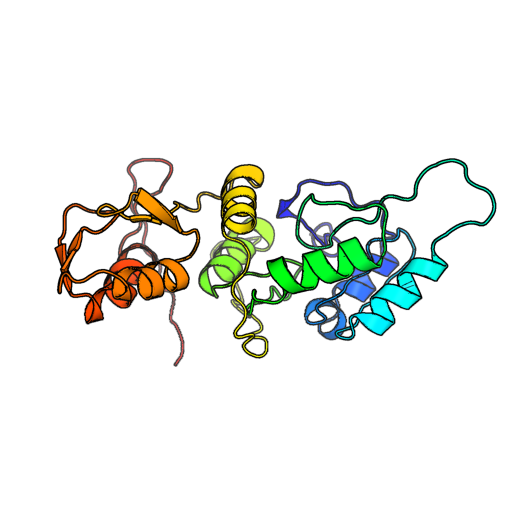 90.75 200 LYS A O 1
ATOM 1614 N N . VAL A 1 201 ? -13.347 -5.952 22.862 1.00 88.69 201 VAL A N 1
ATOM 1615 C CA . VAL A 1 201 ? -13.981 -6.866 21.899 1.00 88.69 201 VAL A CA 1
ATOM 1616 C C . VAL A 1 201 ? -14.780 -6.133 20.821 1.00 88.69 201 VAL A C 1
ATOM 1618 O O . VAL A 1 201 ? -14.734 -6.536 19.666 1.00 88.69 201 VAL A O 1
ATOM 1621 N N . ASP A 1 202 ? -15.388 -4.996 21.163 1.00 87.06 202 ASP A N 1
ATOM 1622 C CA . ASP A 1 202 ? -16.224 -4.206 20.251 1.00 87.06 202 ASP A CA 1
ATOM 1623 C C . ASP A 1 202 ? -15.442 -3.073 19.566 1.00 87.06 202 ASP A C 1
ATOM 1625 O O . ASP A 1 202 ? -16.016 -2.253 18.850 1.00 87.06 202 ASP A O 1
ATOM 1629 N N . THR A 1 203 ? -14.131 -2.960 19.812 1.00 86.94 203 THR A N 1
ATOM 1630 C CA . THR A 1 203 ? -13.331 -1.818 19.340 1.00 86.94 203 THR A CA 1
ATOM 1631 C C . THR A 1 203 ? -13.247 -1.778 17.816 1.00 86.94 203 THR A C 1
ATOM 1633 O O . THR A 1 203 ? -13.430 -0.708 17.237 1.00 86.94 203 THR A O 1
ATOM 1636 N N . LEU A 1 204 ? -13.021 -2.920 17.161 1.00 85.62 204 LEU A N 1
ATOM 1637 C CA . LEU A 1 204 ? -12.975 -3.010 15.699 1.00 85.62 204 LEU A CA 1
ATOM 1638 C C . LEU A 1 204 ? -14.299 -2.563 15.073 1.00 85.62 204 LEU A C 1
ATOM 1640 O O . LEU A 1 204 ? -14.306 -1.660 14.237 1.00 85.62 204 LEU A O 1
ATOM 1644 N N . ASP A 1 205 ? -15.408 -3.145 15.527 1.00 82.62 205 ASP A N 1
ATOM 1645 C CA . ASP A 1 205 ? -16.735 -2.827 15.011 1.00 82.62 205 ASP A CA 1
ATOM 1646 C C . ASP A 1 205 ? -17.065 -1.360 15.260 1.00 82.62 205 ASP A C 1
ATOM 1648 O O . ASP A 1 205 ? -17.392 -0.639 14.323 1.00 82.62 205 ASP A O 1
ATOM 1652 N N . HIS A 1 206 ? -16.877 -0.865 16.484 1.00 82.88 206 HIS A N 1
ATOM 1653 C CA . HIS A 1 206 ? -17.100 0.540 16.808 1.00 82.88 206 HIS A CA 1
ATOM 1654 C C . HIS A 1 206 ? -16.288 1.493 15.921 1.00 82.88 206 HIS A C 1
ATOM 1656 O O . HIS A 1 206 ? -16.806 2.516 15.473 1.00 82.88 206 HIS A O 1
ATOM 1662 N N . LEU A 1 207 ? -15.007 1.198 15.683 1.00 80.00 207 LEU A N 1
ATOM 1663 C CA . LEU A 1 207 ? -14.165 2.038 14.835 1.00 80.00 207 LEU A CA 1
ATOM 1664 C C . LEU A 1 207 ? -14.600 1.968 13.367 1.00 80.00 207 LEU A C 1
ATOM 1666 O O . LEU A 1 207 ? -14.569 2.991 12.685 1.00 80.00 207 LEU A O 1
ATOM 1670 N N . ASN A 1 208 ? -15.072 0.811 12.902 1.00 76.94 208 ASN A N 1
ATOM 1671 C CA . ASN A 1 208 ? -15.680 0.675 11.582 1.00 76.94 208 ASN A CA 1
ATOM 1672 C C . ASN A 1 208 ? -17.000 1.450 11.464 1.00 76.94 208 ASN A C 1
ATOM 1674 O O . ASN A 1 208 ? -17.267 1.974 10.393 1.00 76.94 208 ASN A O 1
ATOM 1678 N N . HIS A 1 209 ? -17.770 1.657 12.540 1.00 70.12 209 HIS A N 1
ATOM 1679 C CA . HIS A 1 209 ? -18.952 2.538 12.492 1.00 70.12 209 HIS A CA 1
ATOM 1680 C C . HIS A 1 209 ? -18.569 3.999 12.219 1.00 70.12 209 HIS A C 1
ATOM 1682 O O . HIS A 1 209 ? -19.275 4.698 11.498 1.00 70.12 209 HIS A O 1
ATOM 1688 N N . HIS A 1 210 ? -17.406 4.460 12.701 1.00 68.56 210 HIS A N 1
ATOM 1689 C CA . HIS A 1 210 ? -16.870 5.767 12.282 1.00 68.56 210 HIS A CA 1
ATOM 1690 C C . HIS A 1 210 ? -16.486 5.802 10.793 1.00 68.56 210 HIS A C 1
ATOM 1692 O O . HIS A 1 210 ? -16.266 6.887 10.259 1.00 68.56 210 HIS A O 1
ATOM 1698 N N . ARG A 1 211 ? -16.401 4.642 10.124 1.00 63.03 211 ARG A N 1
ATOM 1699 C CA . ARG A 1 211 ? -16.198 4.510 8.672 1.00 63.03 211 ARG A CA 1
ATOM 1700 C C . ARG A 1 211 ? -17.497 4.317 7.883 1.00 63.03 211 ARG A C 1
ATOM 1702 O O . ARG A 1 211 ? -17.526 4.745 6.733 1.00 63.03 211 ARG A O 1
ATOM 1709 N N . THR A 1 212 ? -18.518 3.663 8.447 1.00 50.09 212 THR A N 1
ATOM 1710 C CA . THR A 1 212 ? -19.723 3.216 7.718 1.00 50.09 212 THR A CA 1
ATOM 1711 C C . THR A 1 212 ? -20.993 4.016 8.001 1.00 50.09 212 THR A C 1
ATOM 1713 O O . THR A 1 212 ? -21.828 4.121 7.105 1.00 50.09 212 THR A O 1
ATOM 1716 N N . ASP A 1 213 ? -21.168 4.584 9.198 1.00 35.72 213 ASP A N 1
ATOM 1717 C CA . ASP A 1 213 ? -22.531 4.853 9.685 1.00 35.72 213 ASP A CA 1
ATOM 1718 C C . ASP A 1 213 ? -23.007 6.301 9.630 1.00 35.72 213 ASP A C 1
ATOM 1720 O O . ASP A 1 213 ? -24.206 6.520 9.735 1.00 35.72 213 ASP A O 1
ATOM 1724 N N . ASP A 1 214 ? -22.156 7.294 9.378 1.00 38.38 214 ASP A N 1
ATOM 1725 C CA . ASP A 1 214 ? -22.616 8.681 9.296 1.00 38.38 214 ASP A CA 1
ATOM 1726 C C . ASP A 1 214 ? -21.724 9.500 8.367 1.00 38.38 214 ASP A C 1
ATOM 1728 O O . ASP A 1 214 ? -20.596 9.862 8.705 1.00 38.38 214 ASP A O 1
ATOM 1732 N N . TYR A 1 215 ? -22.247 9.893 7.205 1.00 45.41 215 TYR A N 1
ATOM 1733 C CA . TYR A 1 215 ? -21.669 11.039 6.524 1.00 45.41 215 TYR A CA 1
ATOM 1734 C C . TYR A 1 215 ? -21.847 12.260 7.425 1.00 45.41 215 TYR A C 1
ATOM 1736 O O . TYR A 1 215 ? -22.921 12.839 7.518 1.00 45.41 215 TYR A O 1
ATOM 1744 N N . LYS A 1 216 ? -20.767 12.727 8.018 1.00 35.75 216 LYS A N 1
ATOM 1745 C CA . LYS A 1 216 ? -20.534 14.158 8.157 1.00 35.75 216 LYS A CA 1
ATOM 1746 C C . LYS A 1 216 ? -19.334 14.436 7.279 1.00 35.75 216 LYS A C 1
ATOM 1748 O O . LYS A 1 216 ? -18.306 13.783 7.433 1.00 35.75 216 LYS A O 1
ATOM 1753 N N . CYS A 1 217 ? -19.490 15.329 6.306 1.00 33.56 217 CYS A N 1
ATOM 1754 C CA . CYS A 1 217 ? -18.379 15.753 5.472 1.00 33.56 217 CYS A CA 1
ATOM 1755 C C . CYS A 1 217 ? -17.209 16.167 6.383 1.00 33.56 217 CYS A C 1
ATOM 1757 O O . CYS A 1 217 ? -17.349 17.014 7.264 1.00 33.56 217 CYS A O 1
ATOM 1759 N N . LEU A 1 218 ? -16.048 15.544 6.168 1.00 41.03 218 LEU A N 1
ATOM 1760 C CA . LEU A 1 218 ? -14.811 15.822 6.900 1.00 41.03 218 LEU A CA 1
ATOM 1761 C C . LEU A 1 218 ? -14.237 17.224 6.586 1.00 41.03 218 LEU A C 1
ATOM 1763 O O . LEU A 1 218 ? -13.200 17.583 7.134 1.00 41.03 218 LEU A O 1
ATOM 1767 N N . TYR A 1 219 ? -14.895 18.003 5.710 1.00 40.09 219 TYR A N 1
ATOM 1768 C CA . TYR A 1 219 ? -14.448 19.314 5.210 1.00 40.09 219 TYR A CA 1
ATOM 1769 C C . TYR A 1 219 ? -15.487 20.438 5.378 1.00 40.09 219 TYR A C 1
ATOM 1771 O O . TYR A 1 219 ? -15.148 21.597 5.160 1.00 40.09 219 TYR A O 1
ATOM 1779 N N . CYS A 1 220 ? -16.737 20.134 5.763 1.00 30.80 220 CYS A N 1
ATOM 1780 C CA . CYS A 1 220 ? -17.782 21.102 6.135 1.00 30.80 220 CYS A CA 1
ATOM 1781 C C . CYS A 1 220 ? -18.998 20.407 6.794 1.00 30.80 220 CYS A C 1
ATOM 1783 O O . CYS A 1 220 ? -19.186 19.206 6.672 1.00 30.80 220 CYS A O 1
ATOM 1785 N N . ASN A 1 221 ? -19.865 21.154 7.482 1.00 34.81 221 ASN A N 1
ATOM 1786 C CA . ASN A 1 221 ? -20.915 20.640 8.384 1.00 34.81 221 ASN A CA 1
ATOM 1787 C C . ASN A 1 221 ? -22.153 19.967 7.716 1.00 34.81 221 ASN A C 1
ATOM 1789 O O . ASN A 1 221 ? -23.260 20.084 8.235 1.00 34.81 221 ASN A O 1
ATOM 1793 N N . THR A 1 222 ? -22.024 19.272 6.577 1.00 28.62 222 THR A N 1
ATOM 1794 C CA . THR A 1 222 ? -23.172 18.642 5.874 1.00 28.62 222 THR A CA 1
ATOM 1795 C C . THR A 1 222 ? -23.086 17.115 5.756 1.00 28.62 222 THR A C 1
ATOM 1797 O O . THR A 1 222 ? -22.008 16.539 5.609 1.00 28.62 222 THR A O 1
ATOM 1800 N N . ILE A 1 223 ? -24.255 16.467 5.861 1.00 37.44 223 ILE A N 1
ATOM 1801 C CA . ILE A 1 223 ? -24.483 15.011 5.907 1.00 37.44 223 ILE A CA 1
ATOM 1802 C C . ILE A 1 223 ? -24.940 14.509 4.526 1.00 37.44 223 ILE A C 1
ATOM 1804 O O . ILE A 1 223 ? -25.794 15.137 3.908 1.00 37.44 223 ILE A O 1
ATOM 1808 N N . PHE A 1 224 ? -24.438 13.358 4.069 1.00 37.62 224 PHE A N 1
ATOM 1809 C CA . PHE A 1 224 ? -24.928 12.619 2.890 1.00 37.62 224 PHE A CA 1
ATOM 1810 C C . PHE A 1 224 ? -25.304 11.161 3.245 1.00 37.62 224 PHE A C 1
ATOM 1812 O O . PHE A 1 224 ? -25.185 10.722 4.377 1.00 37.62 224 PHE A O 1
ATOM 1819 N N . LYS A 1 225 ? -25.884 10.394 2.326 1.00 35.16 225 LYS A N 1
ATOM 1820 C CA . LYS A 1 225 ? -26.255 8.988 2.559 1.00 35.16 225 LYS A CA 1
ATOM 1821 C C . LYS A 1 225 ? -25.903 8.202 1.308 1.00 35.16 225 LYS A C 1
ATOM 1823 O O . LYS A 1 225 ? -26.452 8.505 0.257 1.00 35.16 225 LYS A O 1
ATOM 1828 N N . THR A 1 226 ? -25.077 7.169 1.420 1.00 38.00 226 THR A N 1
ATOM 1829 C CA . THR A 1 226 ? -25.076 6.056 0.463 1.00 38.00 226 THR A CA 1
ATOM 1830 C C . THR A 1 226 ? -24.843 4.748 1.201 1.00 38.00 226 THR A C 1
ATOM 1832 O O . THR A 1 226 ? -24.018 4.646 2.105 1.00 38.00 226 THR A O 1
ATOM 1835 N N . LYS A 1 227 ? -25.634 3.749 0.811 1.00 33.66 227 LYS A N 1
ATOM 1836 C CA . LYS A 1 227 ? -25.504 2.361 1.234 1.00 33.66 227 LYS A CA 1
ATOM 1837 C C . LYS A 1 227 ? -24.388 1.729 0.409 1.00 33.66 227 LYS A C 1
ATOM 1839 O O . LYS A 1 227 ? -24.601 1.446 -0.766 1.00 33.66 227 LYS A O 1
ATOM 1844 N N . VAL A 1 228 ? -23.227 1.486 1.006 1.00 36.78 228 VAL A N 1
ATOM 1845 C CA . VAL A 1 228 ? -22.287 0.514 0.439 1.00 36.78 228 VAL A CA 1
ATOM 1846 C C . VAL A 1 228 ? -22.805 -0.865 0.837 1.00 36.78 228 VAL A C 1
ATOM 1848 O O . VAL A 1 228 ? -22.739 -1.256 1.999 1.00 36.78 228 VAL A O 1
ATOM 1851 N N . LEU A 1 229 ? -23.401 -1.577 -0.120 1.00 32.25 229 LEU A N 1
ATOM 1852 C CA . LEU A 1 229 ? -23.738 -2.988 0.039 1.00 32.25 229 LEU A CA 1
ATOM 1853 C C . LEU A 1 229 ? -22.441 -3.794 -0.063 1.00 32.25 229 LEU A C 1
ATOM 1855 O O . LEU A 1 229 ? -21.913 -4.001 -1.153 1.00 32.25 229 LEU A O 1
ATOM 1859 N N . ILE A 1 230 ? -21.927 -4.239 1.080 1.00 29.33 230 ILE A N 1
ATOM 1860 C CA . ILE A 1 230 ? -20.953 -5.328 1.122 1.00 29.33 230 ILE A CA 1
ATOM 1861 C C . ILE A 1 230 ? -21.750 -6.605 0.827 1.00 29.33 230 ILE A C 1
ATOM 1863 O O . ILE A 1 230 ? -22.479 -7.086 1.695 1.00 29.33 230 ILE A O 1
ATOM 1867 N N . ASN A 1 231 ? -21.671 -7.127 -0.399 1.00 26.61 231 ASN A N 1
ATOM 1868 C CA . ASN A 1 231 ? -22.164 -8.477 -0.670 1.00 26.61 231 ASN A CA 1
ATOM 1869 C C . ASN A 1 231 ? -21.259 -9.462 0.078 1.00 26.61 231 ASN A C 1
ATOM 1871 O O . ASN A 1 231 ? -20.063 -9.535 -0.204 1.00 26.61 231 ASN A O 1
ATOM 1875 N N . ARG A 1 232 ? -21.846 -10.139 1.070 1.00 31.75 232 ARG A N 1
ATOM 1876 C CA . ARG A 1 232 ? -21.264 -11.306 1.739 1.00 31.75 232 ARG A CA 1
ATOM 1877 C C . ARG A 1 232 ? -21.153 -12.482 0.779 1.00 31.75 232 ARG A C 1
ATOM 1879 O O . ARG A 1 232 ? -22.059 -12.613 -0.074 1.00 31.75 232 ARG A O 1
#

Secondary structure (DSSP, 8-state):
--GGGG-S-GGG-------HHHHHHHTSHHHHH-SEE---TT---EES-HHHHHHHHHTT--TT--S--PEEPSSSS-EESSHHHHHHHIIIIITT--EEESSSS-EESSHHHHHHHHHHHT-SSTT-----EEEPPPP-PPPPHHHHHHHHHHTT-----EE-TTT--EESSHHHHHHHHTTSS-SEEE-SSSS-EEEGGGHHHHHHHHHHS----TTSS-----------

Nearest PDB structures (foldseek):
  6dfb-assembly1_A  TM=4.427E-01  e=2.037E-01  Homo sapiens
  6dfa-assembly1_A  TM=4.846E-01  e=4.436E-01  Homo sapiens
  6df9-assembly1_A  TM=4.343E-01  e=5.001E-01  Homo sapiens
  5vmw-assembly1_A  TM=4.422E-01  e=6.745E-01  Homo sapiens
  2lt7-assembly1_A  TM=3.642E-01  e=7.603E-01  Homo sapiens

InterPro domains:
  IPR013087 Zinc finger C2H2-type [SM00355] (36-60)
  IPR013087 Zinc finger C2H2-type [SM00355] (71-94)
  IPR013087 Zinc finger C2H2-type [SM00355] (99-122)
  IPR013087 Zinc finger C2H2-type [SM00355] (162-184)
  IPR013087 Zinc finger C2H2-type [SM00355] (189-210)

pLDDT: mean 77.78, std 18.63, range [26.61, 97.94]

Foldseek 3Di:
DPPLQQDAAVLAVDDQLADSVLSNLCLPPVNLQALDAFSDRDDNDGHVDLVVQQVVVVVPDDPDDPDQDWGAASEDRDIDSHSVVNSVLSCQAVVQFFKTASRHNYTHNDLVVSQVVCCPSPDPDPVPDPSDIGGHDHDPHDHDQVSLVCVCPVRVNPQDWQAFPPPRDTHRDLVVVLVVVVVDPDQWGQGSPDRDIDGSVCSSVVVCCVVAPWDDDPVDGDTDDDDPDPDD

Radius of gyration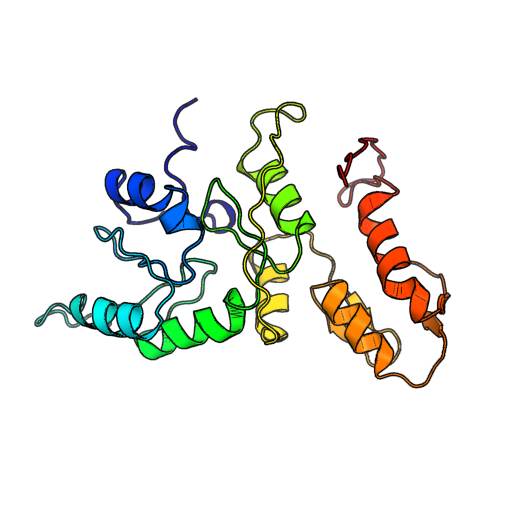: 19.66 Å; Cα contacts (8 Å, |Δi|>4): 324; chains: 1; bounding box: 56×34×55 Å

Mean predicted aligned error: 10.15 Å

Solvent-accessible surface area (backbone atoms only — not comparable to full-atom values): 14152 Å² total; per-residue (Å²): 144,68,79,75,75,53,50,51,52,75,77,70,75,62,84,73,80,48,40,67,68,34,34,48,57,36,56,33,69,70,42,42,71,28,78,42,53,55,66,52,41,91,39,58,54,55,37,76,50,59,66,61,50,32,59,55,50,63,72,70,64,68,98,80,63,92,67,83,66,71,45,51,48,65,80,56,90,57,64,32,80,42,48,65,56,44,46,49,50,43,51,47,54,52,50,32,31,26,22,36,34,74,75,29,48,54,63,23,76,45,61,64,61,41,52,53,48,41,56,72,77,68,40,95,49,95,86,69,68,81,82,68,66,44,79,49,80,86,47,91,59,72,45,53,66,67,59,45,48,47,57,32,64,75,53,74,44,90,62,75,66,44,43,39,81,86,80,65,53,69,28,74,43,69,69,59,40,44,59,52,55,70,76,51,87,64,70,53,44,64,46,70,87,51,95,52,73,39,45,62,88,48,39,56,61,56,56,45,42,78,74,70,72,66,51,59,45,94,88,49,103,49,69,64,87,80,87,80,79,79,83,126

Sequence (232 aa):
MEEFKTTLMPWTHRKLSKSKQCCLQMLRKKALIDLFKCMGNACAFTTNDGMEMEYHLLGHDPPNEIESCTLSCAYCTTATTTPRGLVNHIRENHGPCRFQCLFCFYRALEAENVLYHQHYYHSASKDDVTTTIVELPRNERKPQTDYLIEMCTSFQSNHKLLTCAVCQTTHASISLFNEHVYLHRESTIKCPICPKRILKVDTLDHLNHHRTDDYKCLYCNTIFKTKVLINR

Organism: Anopheles atroparvus (NCBI:txid41427)